Protein AF-0000000080790926 (afdb_homodimer)

Secondary structure (DSSP, 8-state):
--HHHHHHHHHHHHHHHHHHHHHHHHHHHHHHHHHHHTTPPPGGGPPTTEEEEEEEEEEEEEEE--TTT-EEEEEEE-SS-EEEEEEET-S--TT--TT-EEEEEEEEEEETTEEEEES-EEEE--/--HHHHHHHHHHHHHHHHHHHHHHHHHHHHHHHHHHHTTPPPGGGPPTTEEEEEEEEEEEEEEE--STT-EEEEEEE-SS-EEEEEEET-S--TT--TT-EEEEEEEEEEETTEEEEES-EEEE--

InterPro domains:
  IPR012340 Nucleic acid-binding, OB-fold [G3DSA:2.40.50.140] (38-126)
  IPR012340 Nucleic acid-binding, OB-fold [SSF50249] (38-125)
  IPR016499 Nucleic acid binding protein, Rv2694c, predicted [PIRSF006910] (7-124)

Solvent-accessible surface area (backbone atoms only — not comparable to full-atom values): 12835 Å² total; per-residue (Å²): 139,69,76,63,59,61,53,50,54,50,53,50,50,53,51,52,50,52,52,52,49,46,48,53,49,47,51,16,50,50,34,37,54,52,17,49,75,68,72,22,47,51,64,65,70,56,57,75,74,36,73,48,38,37,37,30,30,22,50,29,29,36,28,28,51,47,85,92,72,10,25,27,37,32,38,31,32,22,52,60,38,66,37,37,38,35,35,76,76,30,40,71,52,94,85,69,47,55,66,30,36,36,38,35,37,35,51,31,35,75,56,98,91,36,40,34,26,69,58,49,51,73,44,80,72,107,138,70,76,63,60,62,53,49,54,51,52,51,51,52,51,52,50,52,53,52,49,45,47,53,46,46,51,18,48,50,34,35,52,52,16,47,74,69,72,21,45,49,63,66,71,56,57,74,74,36,75,47,38,36,37,29,30,22,51,30,29,36,29,27,50,48,86,93,72,10,25,27,36,32,37,30,32,22,52,61,39,66,38,36,38,35,34,75,77,30,40,72,53,94,84,70,47,56,67,31,37,36,38,37,37,37,50,32,36,75,55,96,90,35,41,34,26,68,60,48,51,73,44,80,72,109

Organism: Propionibacterium freudenreichii subsp. shermanii (strain ATCC 9614 / DSM 4902 / CIP 103027 / NCIMB 8099 / CIRM-BIA1) (NCBI:txid754252)

Radius of gyration: 23.27 Å; Cα contacts (8 Å, |Δi|>4): 538; chains: 2; bounding box: 93×54×40 Å

Nearest PDB structures (foldseek):
  3dm3-assembly2_C  TM=7.732E-01  e=1.674E-03  Methanocaldococcus jannaschii
  8c5y-assembly1_B  TM=7.869E-01  e=1.406E-03  Pyrococcus abyssi
  2k5v-assembly1_A  TM=7.951E-01  e=2.516E-03  Methanococcus maripaludis
  3e0e-assembly1_A  TM=8.223E-01  e=6.385E-03  Methanococcus maripaludis
  4dk6-assembly2_C  TM=7.305E-01  e=3.567E-03  Trypanosoma brucei

pLDDT: mean 85.97, std 15.75, range [41.28, 98.88]

Foldseek 3Di:
DDPVVVVVVVVVVVVVVVVVVVVLLVQLVVLCVVCVVVVFDAPLRDDAFDKTKGKFFFADWDFDPDQVWTKIWTWGGRSNDTEIEIETNDRDDPPDDHGWIKIWIAHWHDDPNHIYGYNTDMDTPD/DDPVVVVVVVVVVVVVVVVVVVVLLVQLVVLCVVCVVVVFDAPLRDDAFDKTKGKFFFADWDFDPDQVWTKIWTWGGRSNDTEIEIETNDRDDPPDDHGWIKIWIAHWHDDPNHIYGYNTDMDTPD

Structure (mmCIF, N/CA/C/O backbone):
data_AF-0000000080790926-model_v1
#
loop_
_entity.id
_entity.type
_entity.pdbx_description
1 polymer 'Nucleic acid binding, OB-fold, tRNA/helicase-type'
#
loop_
_atom_site.group_PDB
_atom_site.id
_atom_site.type_symbol
_atom_site.label_atom_id
_atom_site.label_alt_id
_atom_site.label_comp_id
_atom_site.label_asym_id
_atom_site.label_entity_id
_atom_site.label_seq_id
_atom_site.pdbx_PDB_ins_code
_atom_site.Cartn_x
_atom_site.Cartn_y
_atom_site.Cartn_z
_atom_site.occupancy
_atom_site.B_iso_or_equiv
_atom_site.auth_seq_id
_atom_site.auth_comp_id
_atom_site.auth_asym_id
_atom_site.auth_atom_id
_atom_site.pdbx_PDB_model_num
ATOM 1 N N . MET A 1 1 ? 49.188 4.77 9.062 1 41.34 1 MET A N 1
ATOM 2 C CA . MET A 1 1 ? 47.75 4.895 8.789 1 41.34 1 MET A CA 1
ATOM 3 C C . MET A 1 1 ? 47.031 5.555 9.961 1 41.34 1 MET A C 1
ATOM 5 O O . MET A 1 1 ? 47.125 5.074 11.094 1 41.34 1 MET A O 1
ATOM 9 N N . SER A 1 2 ? 46.719 6.977 9.906 1 51.47 2 SER A N 1
ATOM 10 C CA . SER A 1 2 ? 46.594 7.965 10.969 1 51.47 2 SER A CA 1
ATOM 11 C C . SER A 1 2 ? 45.25 7.832 11.68 1 51.47 2 SER A C 1
ATOM 13 O O . SER A 1 2 ? 44.219 7.746 11.023 1 51.47 2 SER A O 1
ATOM 15 N N . LEU A 1 3 ? 45.188 7.543 12.969 1 60.5 3 LEU A N 1
ATOM 16 C CA . LEU A 1 3 ? 44.125 7.5 13.961 1 60.5 3 LEU A CA 1
ATOM 17 C C . LEU A 1 3 ? 43.219 8.719 13.844 1 60.5 3 LEU A C 1
ATOM 19 O 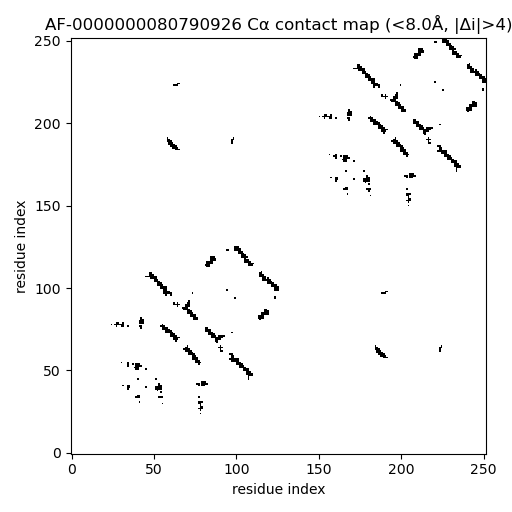O . LEU A 1 3 ? 42.031 8.672 14.234 1 60.5 3 LEU A O 1
ATOM 23 N N . GLY A 1 4 ? 43.594 9.797 13.211 1 57.97 4 GLY A N 1
ATOM 24 C CA . GLY A 1 4 ? 42.844 11.031 13.016 1 57.97 4 GLY A CA 1
ATOM 25 C C . GLY A 1 4 ? 41.781 10.922 11.953 1 57.97 4 GLY A C 1
ATOM 26 O O . GLY A 1 4 ? 40.719 11.562 12.047 1 57.97 4 GLY A O 1
ATOM 27 N N . SER A 1 5 ? 42.031 10.016 10.953 1 62.56 5 SER A N 1
ATOM 28 C CA . SER A 1 5 ? 41.094 9.914 9.836 1 62.56 5 SER A CA 1
ATOM 29 C C . SER A 1 5 ? 39.812 9.188 10.258 1 62.56 5 SER A C 1
ATOM 31 O O . SER A 1 5 ? 38.719 9.57 9.852 1 62.56 5 SER A O 1
ATOM 33 N N . ALA A 1 6 ? 39.812 8.266 11.211 1 63.75 6 ALA A N 1
ATOM 34 C CA . ALA A 1 6 ? 38.656 7.512 11.688 1 63.75 6 ALA A CA 1
ATOM 35 C C . ALA A 1 6 ? 37.781 8.367 12.594 1 63.75 6 ALA A C 1
ATOM 37 O O . ALA A 1 6 ? 36.531 8.32 12.508 1 63.75 6 ALA A O 1
ATOM 38 N N . LEU A 1 7 ? 38.406 9.188 13.406 1 55.59 7 LEU A N 1
ATOM 39 C CA . LEU A 1 7 ? 37.656 10.078 14.289 1 55.59 7 LEU A CA 1
ATOM 40 C C . LEU A 1 7 ? 36.938 11.156 13.492 1 55.59 7 LEU A C 1
ATOM 42 O O . LEU A 1 7 ? 35.781 11.5 13.805 1 55.59 7 LEU A O 1
ATOM 46 N N . ALA A 1 8 ? 37.625 11.633 12.422 1 63.94 8 ALA A N 1
ATOM 47 C CA . ALA A 1 8 ? 37.031 12.68 11.586 1 63.94 8 ALA A CA 1
ATOM 48 C C . ALA A 1 8 ? 35.812 12.172 10.844 1 63.94 8 ALA A C 1
ATOM 50 O O . ALA A 1 8 ? 34.812 12.867 10.758 1 63.94 8 ALA A O 1
ATOM 51 N N . GLU A 1 9 ? 35.844 10.883 10.492 1 63.69 9 GLU A N 1
ATOM 52 C CA . GLU A 1 9 ? 34.719 10.289 9.766 1 63.69 9 GLU A CA 1
ATOM 53 C C . GLU A 1 9 ? 33.5 10.094 10.672 1 63.69 9 GLU A C 1
ATOM 55 O O . GLU A 1 9 ? 32.375 10.344 10.266 1 63.69 9 GLU A O 1
ATOM 60 N N . SER A 1 10 ? 33.906 9.922 12.008 1 66.56 10 SER A N 1
ATOM 61 C CA . SER A 1 10 ? 32.844 9.688 12.992 1 66.56 10 SER A CA 1
ATOM 62 C C . SER A 1 10 ? 32.156 10.992 13.367 1 66.56 10 SER A C 1
ATOM 64 O O . SER A 1 10 ? 30.922 11.016 13.523 1 66.56 10 SER A O 1
ATOM 66 N N . ALA A 1 11 ? 32.969 12.055 13.492 1 63.31 11 ALA A N 1
ATOM 67 C CA . ALA A 1 11 ? 32.406 13.344 13.898 1 63.31 11 ALA A CA 1
ATOM 68 C C . ALA A 1 11 ? 31.578 13.961 12.773 1 63.31 11 ALA A C 1
ATOM 70 O O . ALA A 1 11 ? 30.5 14.5 13.008 1 63.31 11 ALA A O 1
ATOM 71 N N . VAL A 1 12 ? 32.062 13.781 11.609 1 65.69 12 VAL A N 1
ATOM 72 C CA . VAL A 1 12 ? 31.375 14.297 10.43 1 65.69 12 VAL A CA 1
ATOM 73 C C . VAL A 1 12 ? 30.062 13.539 10.219 1 65.69 12 VAL A C 1
ATOM 75 O O . VAL A 1 12 ? 29.031 14.133 9.891 1 65.69 12 VAL A O 1
ATOM 78 N N . GLY A 1 13 ? 30.031 12.258 10.414 1 66.94 13 GLY A N 1
ATOM 79 C CA . GLY A 1 13 ? 28.844 11.438 10.297 1 66.94 13 GLY A CA 1
ATOM 80 C C . GLY A 1 13 ? 27.75 11.828 11.281 1 66.94 13 GLY A C 1
ATOM 81 O O . GLY A 1 13 ? 26.578 11.898 10.922 1 66.94 13 GLY A O 1
ATOM 82 N N . ARG A 1 14 ? 28.25 12.109 12.523 1 63.72 14 ARG A N 1
ATOM 83 C CA . ARG A 1 14 ? 27.312 12.516 13.57 1 63.72 14 ARG A CA 1
ATOM 84 C C . ARG A 1 14 ? 26.703 13.875 13.258 1 63.72 14 ARG A C 1
ATOM 86 O O . ARG A 1 14 ? 25.5 14.078 13.438 1 63.72 14 ARG A O 1
ATOM 93 N N . TRP A 1 15 ? 27.5 14.719 12.742 1 62.94 15 TRP A N 1
ATOM 94 C CA . TRP A 1 15 ? 27.031 16.062 12.43 1 62.94 15 TRP A CA 1
ATOM 95 C C . TRP A 1 15 ? 26.062 16.031 11.25 1 62.94 15 TRP A C 1
ATOM 97 O O . TRP A 1 15 ? 25 16.656 11.297 1 62.94 15 TRP A O 1
ATOM 107 N N . LEU A 1 16 ? 26.25 15.203 10.25 1 63.34 16 LEU A N 1
ATOM 108 C CA . LEU A 1 16 ? 25.375 15.047 9.094 1 63.34 16 LEU A CA 1
ATOM 109 C C . LEU A 1 16 ? 24.031 14.438 9.5 1 63.34 16 LEU A C 1
ATOM 111 O O . LEU A 1 16 ? 22.984 14.859 9.016 1 63.34 16 LEU A O 1
ATOM 115 N N . ARG A 1 17 ? 24.047 13.555 10.43 1 62.97 17 ARG A N 1
ATOM 116 C CA . ARG A 1 17 ? 22.828 12.953 10.93 1 62.97 17 ARG A CA 1
ATOM 117 C C . ARG A 1 17 ? 21.969 13.977 11.68 1 62.97 17 ARG A C 1
ATOM 119 O O . ARG A 1 17 ? 20.75 14.0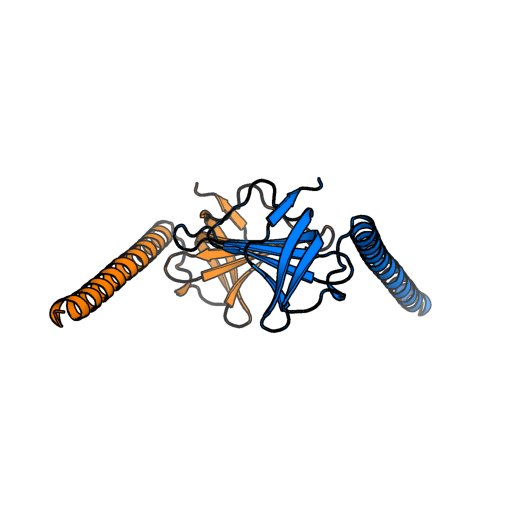08 11.531 1 62.97 17 ARG A O 1
ATOM 126 N N . ARG A 1 18 ? 22.562 14.891 12.445 1 63.03 18 ARG A N 1
ATOM 127 C CA . ARG A 1 18 ? 21.891 15.969 13.164 1 63.03 18 ARG A CA 1
ATOM 128 C C . ARG A 1 18 ? 21.25 16.953 12.195 1 63.03 18 ARG A C 1
ATOM 130 O O . ARG A 1 18 ? 20.109 17.391 12.406 1 63.03 18 ARG A O 1
ATOM 137 N N . LEU A 1 19 ? 21.922 17.219 11.156 1 59.72 19 LEU A N 1
ATOM 138 C CA . LEU A 1 19 ? 21.406 18.141 10.148 1 59.72 19 LEU A CA 1
ATOM 139 C C . LEU A 1 19 ? 20.25 17.516 9.391 1 59.72 19 LEU A C 1
ATOM 141 O O . LEU A 1 19 ? 19.25 18.203 9.102 1 59.72 19 LEU A O 1
ATOM 145 N N . LEU A 1 20 ? 20.359 16.203 9.078 1 56.97 20 LEU A N 1
ATOM 146 C CA . LEU A 1 20 ? 19.281 15.492 8.398 1 56.97 20 LEU A CA 1
ATOM 147 C C . LEU A 1 20 ? 18.047 15.391 9.297 1 56.97 20 LEU A C 1
ATOM 149 O O . LEU A 1 20 ? 16.922 15.516 8.82 1 56.97 20 LEU A O 1
ATOM 153 N N . ARG A 1 21 ? 18.281 15.133 10.57 1 59.66 21 ARG A N 1
ATOM 154 C CA . ARG A 1 21 ? 17.203 15.109 11.562 1 59.66 21 ARG A CA 1
ATOM 155 C C . ARG A 1 21 ? 16.547 16.484 11.695 1 59.66 21 ARG A C 1
ATOM 157 O O . ARG A 1 21 ? 15.336 16.594 11.82 1 59.66 21 ARG A O 1
ATOM 164 N N . SER A 1 22 ? 17.438 17.422 11.617 1 62.28 22 SER A N 1
ATOM 165 C CA . SER A 1 22 ? 16.969 18.797 11.672 1 62.28 22 SER A CA 1
ATOM 166 C C . SER A 1 22 ? 16.094 19.141 10.469 1 62.28 22 SER A C 1
ATOM 168 O O . SER A 1 22 ? 15.062 19.797 10.609 1 62.28 22 SER A O 1
ATOM 170 N N . ASN A 1 23 ? 16.422 18.656 9.383 1 59.62 23 ASN A N 1
ATOM 171 C CA . ASN A 1 23 ? 15.633 18.922 8.18 1 59.62 23 ASN A CA 1
ATOM 172 C C . ASN A 1 23 ? 14.305 18.172 8.219 1 59.62 23 ASN A C 1
ATOM 174 O O . ASN A 1 23 ? 13.273 18.734 7.836 1 59.62 23 ASN A O 1
ATOM 178 N N . GLU A 1 24 ? 14.344 16.906 8.664 1 62.44 24 GLU A N 1
ATOM 179 C CA . GLU A 1 24 ? 13.109 16.156 8.875 1 62.44 24 GLU A CA 1
ATOM 180 C C . GLU A 1 24 ? 12.219 16.844 9.906 1 62.44 24 GLU A C 1
ATOM 182 O O . GLU A 1 24 ? 10.992 16.891 9.734 1 62.44 24 GLU A O 1
ATOM 187 N N . GLU A 1 25 ? 12.883 17.328 10.93 1 63.56 25 GLU A N 1
ATOM 188 C CA . GLU A 1 25 ? 12.172 18.094 11.953 1 63.56 25 GLU A CA 1
ATOM 189 C C . GLU A 1 25 ? 11.594 19.391 11.383 1 63.56 25 GLU A C 1
ATOM 191 O O . GLU A 1 25 ? 10.477 19.766 11.711 1 63.56 25 GLU A O 1
ATOM 196 N N . LEU A 1 26 ? 12.414 19.984 10.555 1 61.38 26 LEU A N 1
ATOM 197 C CA . LEU A 1 26 ? 11.961 21.219 9.922 1 61.38 26 LEU A CA 1
ATOM 198 C C . LEU A 1 26 ? 10.781 20.938 8.984 1 61.38 26 LEU A C 1
ATOM 200 O O . LEU A 1 26 ? 9.812 21.703 8.969 1 61.38 26 LEU A O 1
ATOM 204 N N . VAL A 1 27 ? 10.883 19.891 8.211 1 63.5 27 VAL A N 1
ATOM 205 C CA . VAL A 1 27 ? 9.773 19.531 7.332 1 63.5 27 VAL A CA 1
ATOM 206 C C . VAL A 1 27 ? 8.531 19.234 8.172 1 63.5 27 VAL A C 1
ATOM 208 O O . VAL A 1 27 ? 7.434 19.688 7.844 1 63.5 27 VAL A O 1
ATOM 211 N N . SER A 1 28 ? 8.742 18.531 9.211 1 67.56 28 SER A N 1
ATOM 212 C CA . SER A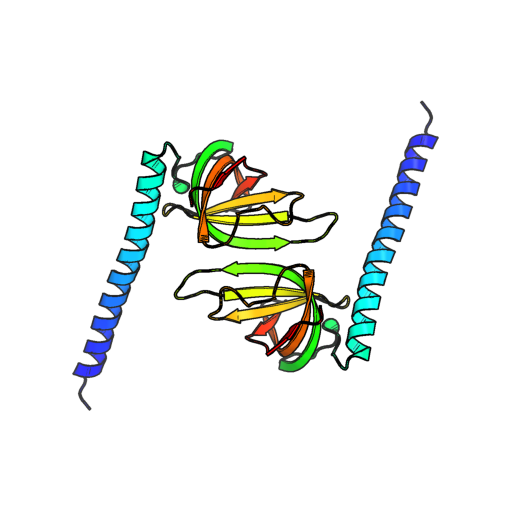 1 28 ? 7.645 18.219 10.125 1 67.56 28 SER A CA 1
ATOM 213 C C . SER A 1 28 ? 7.031 19.5 10.703 1 67.56 28 SER A C 1
ATOM 215 O O . SER A 1 28 ? 5.805 19.641 10.742 1 67.56 28 SER A O 1
ATOM 217 N N . GLU A 1 29 ? 7.855 20.438 11.109 1 65.75 29 GLU A N 1
ATOM 218 C CA . GLU A 1 29 ? 7.387 21.703 11.672 1 65.75 29 GLU A CA 1
ATOM 219 C C . GLU A 1 29 ? 6.648 22.531 10.625 1 65.75 29 GLU A C 1
ATOM 221 O O . GLU A 1 29 ? 5.641 23.172 10.93 1 65.75 29 GLU A O 1
ATOM 226 N N . GLU A 1 30 ? 7.16 22.484 9.445 1 67.69 30 GLU A N 1
ATOM 227 C CA . GLU A 1 30 ? 6.508 23.219 8.367 1 67.69 30 GLU A CA 1
ATOM 228 C C . GLU A 1 30 ? 5.117 22.672 8.086 1 67.69 30 GLU A C 1
ATOM 230 O O . GLU A 1 30 ? 4.172 23.438 7.863 1 67.69 30 GLU A O 1
ATOM 235 N N . LEU A 1 31 ? 5.051 21.391 8.117 1 66.19 31 LEU A N 1
ATOM 236 C CA . LEU A 1 31 ? 3.758 20.766 7.871 1 66.19 31 LEU A CA 1
ATOM 237 C C . LEU A 1 31 ? 2.773 21.078 8.992 1 66.19 31 LEU A C 1
ATOM 239 O O . LEU A 1 31 ? 1.599 21.359 8.734 1 66.19 31 LEU A O 1
ATOM 243 N N . VAL A 1 32 ? 3.236 21.141 10.172 1 63.97 32 VAL A N 1
ATOM 244 C CA . VAL A 1 32 ? 2.406 21.469 11.328 1 63.97 32 VAL A CA 1
ATOM 245 C C . VAL A 1 32 ? 1.921 22.906 11.211 1 63.97 32 VAL A C 1
ATOM 247 O O . VAL A 1 32 ? 0.739 23.188 11.422 1 63.97 32 VAL A O 1
ATOM 250 N N . THR A 1 33 ? 2.863 23.781 10.906 1 64.75 33 THR A N 1
ATOM 251 C CA . THR A 1 33 ? 2.533 25.203 10.781 1 64.75 33 THR A CA 1
ATOM 252 C C . THR A 1 33 ? 1.5 25.422 9.68 1 64.75 33 THR A C 1
ATOM 254 O O . THR A 1 33 ? 0.563 26.203 9.844 1 64.75 33 THR A O 1
ATOM 257 N N . GLN A 1 34 ? 1.632 24.75 8.633 1 65 34 GLN A N 1
ATOM 258 C CA . GLN A 1 34 ? 0.677 24.875 7.539 1 65 34 GLN A CA 1
ATOM 259 C C . GLN A 1 34 ? -0.694 24.328 7.938 1 65 34 GLN A C 1
ATOM 261 O O . GLN A 1 34 ? -1.723 24.906 7.582 1 65 34 GLN A O 1
ATOM 266 N N . ALA A 1 35 ? -0.705 23.25 8.648 1 63.09 35 ALA A N 1
ATOM 267 C CA . ALA A 1 35 ? -1.954 22.672 9.141 1 63.09 35 ALA A CA 1
ATOM 268 C C . ALA A 1 35 ? -2.689 23.656 10.055 1 63.09 35 ALA A C 1
ATOM 270 O O . ALA A 1 35 ? -3.893 23.875 9.891 1 63.09 35 ALA A O 1
ATOM 271 N N . VAL A 1 36 ? -2.059 24.312 10.938 1 62.56 36 VAL A N 1
ATOM 272 C CA . VAL A 1 36 ? -2.662 25.234 11.898 1 62.56 36 VAL A CA 1
ATOM 273 C C . VAL A 1 36 ? -3.184 26.469 11.18 1 62.56 36 VAL A C 1
ATOM 275 O O . VAL A 1 36 ? -4.312 26.906 11.422 1 62.56 36 VAL A O 1
ATOM 278 N N . LYS A 1 37 ? -2.346 26.891 10.312 1 69.31 37 LYS A N 1
ATOM 279 C CA . LYS A 1 37 ? -2.736 28.078 9.578 1 69.31 37 LYS A CA 1
ATOM 280 C C . LYS A 1 37 ? -3.98 27.828 8.734 1 69.31 37 LYS A C 1
ATOM 282 O O . LYS A 1 37 ? -4.773 28.75 8.492 1 69.31 37 LYS A O 1
ATOM 287 N N . SER A 1 38 ? -4.152 26.578 8.406 1 73.69 38 SER A N 1
ATOM 288 C CA . SER A 1 38 ? -5.273 26.219 7.543 1 73.69 38 SER A CA 1
ATOM 289 C C . SER A 1 38 ? -6.539 25.969 8.359 1 73.69 38 SER A C 1
ATOM 291 O O . SER A 1 38 ? -7.617 25.781 7.793 1 73.69 38 SER A O 1
ATOM 293 N N . GLY A 1 39 ? -6.48 26.047 9.695 1 85.19 39 GLY A N 1
ATOM 294 C CA . GLY A 1 39 ? -7.594 25.672 10.555 1 85.19 39 GLY A CA 1
ATOM 295 C C . GLY A 1 39 ? -7.668 24.188 10.836 1 85.19 39 GLY A C 1
ATOM 296 O O . GLY A 1 39 ? -8.602 23.719 11.492 1 85.19 39 GLY A O 1
ATOM 297 N N . ALA A 1 40 ? -6.625 23.5 10.383 1 93.06 40 ALA A N 1
ATOM 298 C CA . ALA A 1 40 ? -6.57 22.062 10.617 1 93.06 40 ALA A CA 1
ATOM 299 C C . ALA A 1 40 ? -5.996 21.75 12 1 93.06 40 ALA A C 1
ATOM 301 O O . ALA A 1 40 ? -5.25 22.562 12.562 1 93.06 40 ALA A O 1
ATOM 302 N N . THR A 1 41 ? -6.371 20.719 12.594 1 95.81 41 THR A N 1
ATOM 303 C CA . THR A 1 41 ? -5.871 20.234 13.867 1 95.81 41 THR A CA 1
ATOM 304 C C . THR A 1 41 ? -4.641 19.359 13.672 1 95.81 41 THR A C 1
ATOM 306 O O . THR A 1 41 ? -4.672 18.406 12.883 1 95.81 41 THR A O 1
ATOM 309 N N . PRO A 1 42 ? -3.445 19.766 14.352 1 96.19 42 PRO A N 1
ATOM 310 C CA . PRO A 1 42 ? -2.338 18.812 14.305 1 96.19 42 PRO A CA 1
ATOM 311 C C . PRO A 1 42 ? -2.752 17.406 14.742 1 96.19 42 PRO A C 1
ATOM 313 O O . PRO A 1 42 ? -3.51 17.25 15.703 1 96.19 42 PRO A O 1
ATOM 316 N N . ILE A 1 43 ? -2.213 16.359 14.039 1 97 43 ILE A N 1
ATOM 317 C CA . ILE A 1 43 ? -2.609 14.977 14.297 1 97 43 ILE A CA 1
ATOM 318 C C . ILE A 1 43 ? -2.328 14.617 15.75 1 97 43 ILE A C 1
ATOM 320 O O . ILE A 1 43 ? -3.166 14.008 16.422 1 97 43 ILE A O 1
ATOM 324 N N . ALA A 1 44 ? -1.218 14.992 16.266 1 96 44 ALA A N 1
ATOM 325 C CA . ALA A 1 44 ? -0.788 14.656 17.625 1 96 44 ALA A CA 1
ATOM 326 C C . ALA A 1 44 ? -1.71 15.281 18.672 1 96 44 ALA A C 1
ATOM 328 O O . ALA A 1 44 ? -1.787 14.805 19.797 1 96 44 ALA A O 1
ATOM 329 N N . GLU A 1 45 ? -2.404 16.281 18.297 1 95.56 45 GLU A N 1
ATOM 330 C CA . GLU A 1 45 ? -3.217 17.031 19.25 1 95.56 45 GLU A CA 1
ATOM 331 C C . GLU A 1 45 ? -4.691 16.656 19.141 1 95.56 45 GLU A C 1
ATOM 333 O O . GLU A 1 45 ? -5.508 17.078 19.969 1 95.56 45 GLU A O 1
ATOM 338 N N . ALA A 1 46 ? -5.023 15.906 18.125 1 96.06 46 ALA A N 1
ATOM 339 C CA . ALA A 1 46 ? -6.422 15.547 17.906 1 96.06 46 ALA A CA 1
ATOM 340 C C . ALA A 1 46 ? -6.941 14.648 19.016 1 96.06 46 ALA A C 1
ATOM 342 O O . ALA A 1 46 ? -6.297 13.656 19.375 1 96.06 46 ALA A O 1
ATOM 343 N N . ARG A 1 47 ? -8.039 15.008 19.531 1 94.94 47 ARG A N 1
ATOM 344 C CA . ARG A 1 47 ? -8.656 14.227 20.594 1 94.94 47 ARG A CA 1
ATOM 345 C C . ARG A 1 47 ? -9.398 13.016 20.031 1 94.94 47 ARG A C 1
ATOM 347 O O . ARG A 1 47 ? -10.07 13.117 19 1 94.94 47 ARG A O 1
ATOM 354 N N . ASP A 1 48 ? -9.281 11.922 20.781 1 95.88 48 ASP A N 1
ATOM 355 C CA . ASP A 1 48 ? -9.953 10.695 20.375 1 95.88 48 ASP A CA 1
ATOM 356 C C . ASP A 1 48 ? -11.461 10.875 20.328 1 95.88 48 ASP A C 1
ATOM 358 O O . ASP A 1 48 ? -12.031 11.594 21.156 1 95.88 48 ASP A O 1
ATOM 362 N N . ARG A 1 49 ? -12.047 10.234 19.344 1 96.56 49 ARG A N 1
ATOM 363 C CA . ARG A 1 49 ? -13.5 10.172 19.188 1 96.56 49 ARG A CA 1
ATOM 364 C C . ARG A 1 49 ? -14.094 11.562 19 1 96.56 49 ARG A C 1
ATOM 366 O O . ARG A 1 49 ? -15.117 11.891 19.609 1 96.56 49 ARG A O 1
ATOM 373 N N . THR A 1 50 ? -13.438 12.469 18.297 1 96.31 50 THR A N 1
ATOM 374 C CA . THR A 1 50 ? -13.922 13.773 17.859 1 96.31 50 THR A CA 1
ATOM 375 C C . THR A 1 50 ? -13.781 13.93 16.344 1 96.31 50 THR A C 1
ATOM 377 O O . THR A 1 50 ? -12.984 13.227 15.711 1 96.31 50 THR A O 1
ATOM 380 N N . ARG A 1 51 ? -14.641 14.727 15.773 1 97.31 51 ARG A N 1
ATOM 381 C CA . ARG A 1 51 ? -14.477 15.078 14.367 1 97.31 51 ARG A CA 1
ATOM 382 C C . ARG A 1 51 ? -13.484 16.219 14.203 1 97.31 51 ARG A C 1
ATOM 384 O O . ARG A 1 51 ? -13.578 17.234 14.898 1 97.31 51 ARG A O 1
ATOM 391 N N . VAL A 1 52 ? -12.562 15.977 13.344 1 97.81 52 VAL A N 1
ATOM 392 C CA . VAL A 1 52 ? -11.531 16.984 13.156 1 97.81 52 VAL A CA 1
ATOM 393 C C . VAL A 1 52 ? -11.164 17.094 11.68 1 97.81 52 VAL A C 1
ATOM 395 O O . VAL A 1 52 ? -11.516 16.219 10.883 1 97.81 52 VAL A O 1
ATOM 398 N N . THR A 1 53 ? -10.602 18.219 11.336 1 97.62 53 THR A N 1
ATOM 399 C CA . THR A 1 53 ? -9.961 18.422 10.047 1 97.62 53 THR A CA 1
ATOM 400 C C . THR A 1 53 ? -8.445 18.344 10.172 1 97.62 53 THR A C 1
ATOM 402 O O . THR A 1 53 ? -7.859 18.969 11.062 1 97.62 53 THR A O 1
ATOM 405 N N . VAL A 1 54 ? -7.812 17.547 9.344 1 97.56 54 VAL A N 1
ATOM 406 C CA . VAL A 1 54 ? -6.367 17.344 9.352 1 97.56 54 VAL A CA 1
ATOM 407 C C . VAL A 1 54 ? -5.801 17.578 7.957 1 97.56 54 VAL A C 1
ATOM 409 O O . VAL A 1 54 ? -6.445 17.25 6.957 1 97.56 54 VAL A O 1
ATOM 412 N N . GLN A 1 55 ? -4.66 18.219 7.91 1 97.12 55 GLN A N 1
ATOM 413 C CA . GLN A 1 55 ? -3.93 18.391 6.66 1 97.12 55 GLN A CA 1
ATOM 414 C C . GLN A 1 55 ? -2.562 17.703 6.727 1 97.12 55 GLN A C 1
ATOM 416 O O . GLN A 1 55 ? -1.88 17.781 7.75 1 97.12 55 GLN A O 1
ATOM 421 N N . GLY A 1 56 ? -2.203 17.078 5.637 1 96.81 56 GLY A N 1
ATOM 422 C CA . GLY A 1 56 ? -0.913 16.406 5.594 1 96.81 56 GLY A CA 1
ATOM 423 C C . GLY A 1 56 ? -0.592 15.812 4.23 1 96.81 56 GLY A C 1
ATOM 424 O O . GLY A 1 56 ? -1.213 16.188 3.23 1 96.81 56 GLY A O 1
ATOM 425 N N . THR A 1 57 ? 0.499 15.023 4.25 1 97 57 THR A N 1
ATOM 426 C CA . THR A 1 57 ? 0.956 14.352 3.037 1 97 57 THR A CA 1
ATOM 427 C C . THR A 1 57 ? 0.772 12.844 3.154 1 97 57 THR A C 1
ATOM 429 O O . THR A 1 57 ? 1.046 12.258 4.203 1 97 57 THR A O 1
ATOM 432 N N . VAL A 1 58 ? 0.267 12.258 2.039 1 98.06 58 VAL A N 1
ATOM 433 C CA . VAL A 1 58 ? 0.18 10.797 1.989 1 98.06 58 VAL A CA 1
ATOM 434 C C . VAL A 1 58 ? 1.582 10.195 1.929 1 98.06 58 VAL A C 1
ATOM 436 O O . VAL A 1 58 ? 2.246 10.258 0.891 1 98.06 58 VAL A O 1
ATOM 439 N N . ALA A 1 59 ? 2.033 9.625 3.01 1 97.5 59 ALA A N 1
ATOM 440 C CA . ALA A 1 59 ? 3.383 9.07 3.094 1 97.5 59 ALA A CA 1
ATOM 441 C C . ALA A 1 59 ? 3.438 7.668 2.494 1 97.5 59 ALA A C 1
ATOM 443 O O . ALA A 1 59 ? 4.422 7.301 1.85 1 97.5 59 ALA A O 1
ATOM 444 N N . ILE A 1 60 ? 2.48 6.855 2.742 1 98.5 60 ILE A N 1
ATOM 445 C CA . ILE A 1 60 ? 2.348 5.488 2.256 1 98.5 60 ILE A CA 1
ATOM 446 C C . ILE A 1 60 ? 0.929 5.262 1.738 1 98.5 60 ILE A C 1
ATOM 448 O O . ILE A 1 60 ? -0.041 5.723 2.346 1 98.5 60 ILE A O 1
ATOM 452 N N . LEU A 1 61 ? 0.801 4.602 0.628 1 98.62 61 LEU A N 1
ATOM 453 C CA . LEU A 1 61 ? -0.488 4.238 0.05 1 98.62 61 LEU A CA 1
ATOM 454 C C . LEU A 1 61 ? -0.594 2.73 -0.142 1 98.62 61 LEU A C 1
ATOM 456 O O . LEU A 1 61 ? 0.308 2.107 -0.706 1 98.62 61 LEU A O 1
ATOM 460 N N . THR A 1 62 ? -1.626 2.102 0.417 1 98.56 62 THR A N 1
ATOM 461 C CA . THR A 1 62 ? -1.913 0.677 0.282 1 98.56 62 THR A CA 1
ATOM 462 C C . THR A 1 62 ? -3.227 0.458 -0.463 1 98.56 62 THR A C 1
ATOM 464 O O . THR A 1 62 ? -4.266 0.997 -0.072 1 98.56 62 THR A O 1
ATOM 467 N N . ILE A 1 63 ? -3.189 -0.305 -1.499 1 98.06 63 ILE A N 1
ATOM 468 C CA . ILE A 1 63 ? -4.34 -0.517 -2.373 1 98.06 63 ILE A CA 1
ATOM 469 C C . ILE A 1 63 ? -4.742 -1.989 -2.346 1 98.06 63 ILE A C 1
ATOM 471 O O . ILE A 1 63 ? -3.93 -2.867 -2.65 1 98.06 63 ILE A O 1
ATOM 475 N N . ASN A 1 64 ? -5.934 -2.299 -1.986 1 97.56 64 ASN A N 1
ATOM 476 C CA . ASN A 1 64 ? -6.598 -3.586 -2.15 1 97.56 64 ASN A CA 1
ATOM 477 C C . ASN A 1 64 ? -7.73 -3.508 -3.168 1 97.56 64 ASN A C 1
ATOM 479 O O . ASN A 1 64 ? -8.812 -2.998 -2.863 1 97.56 64 ASN A O 1
ATOM 483 N N . PRO A 1 65 ? -7.496 -4.078 -4.352 1 93.31 65 PRO A N 1
ATOM 484 C CA . PRO A 1 65 ? -8.445 -3.871 -5.445 1 93.31 65 PRO A CA 1
ATOM 485 C C . PRO A 1 65 ? -9.555 -4.926 -5.477 1 93.31 65 PRO A C 1
ATOM 487 O O . PRO A 1 65 ? -10.375 -4.938 -6.395 1 93.31 65 PRO A O 1
ATOM 490 N N . GLN A 1 66 ? -9.656 -5.746 -4.516 1 90.06 66 GLN A N 1
ATOM 491 C CA . GLN A 1 66 ? -10.602 -6.855 -4.59 1 90.06 66 GLN A CA 1
ATOM 492 C C . GLN A 1 66 ? -12.031 -6.348 -4.797 1 90.06 66 GLN A C 1
ATOM 494 O O . GLN A 1 66 ? -12.469 -5.426 -4.109 1 90.06 66 GLN A O 1
ATOM 499 N N . LYS A 1 67 ? -12.711 -6.812 -5.754 1 81.62 67 LYS A N 1
ATOM 500 C CA . LYS A 1 67 ? -14.016 -6.352 -6.23 1 81.62 67 LYS A CA 1
ATOM 501 C C . LYS A 1 67 ? -15.008 -6.23 -5.082 1 81.62 67 LYS A C 1
ATOM 503 O O . LYS A 1 67 ? -15.609 -5.172 -4.883 1 81.62 67 LYS A O 1
ATOM 508 N N . ARG A 1 68 ? -15.25 -7.191 -4.246 1 84.88 68 ARG A N 1
ATOM 509 C CA . ARG A 1 68 ? -16.328 -7.18 -3.268 1 84.88 68 ARG A CA 1
ATOM 510 C C . ARG A 1 68 ? -15.867 -6.582 -1.944 1 84.88 68 ARG A C 1
ATOM 512 O O . ARG A 1 68 ? -16.688 -6.121 -1.145 1 84.88 68 ARG A O 1
ATOM 519 N N . HIS A 1 69 ? -14.492 -6.492 -1.783 1 93.25 69 HIS A N 1
ATOM 520 C CA . HIS A 1 69 ? -13.984 -6.051 -0.488 1 93.25 69 HIS A CA 1
ATOM 521 C C . HIS A 1 69 ? -12.805 -5.094 -0.653 1 93.25 69 HIS A C 1
ATOM 523 O O . HIS A 1 69 ? -11.82 -5.18 0.082 1 93.25 69 HIS A O 1
ATOM 529 N N . SER A 1 70 ? -12.898 -4.238 -1.675 1 96.44 70 SER A N 1
ATOM 530 C CA . SER A 1 70 ? -11.797 -3.314 -1.951 1 96.44 70 SER A CA 1
ATOM 531 C C . SER A 1 70 ? -11.688 -2.252 -0.864 1 96.44 70 SER A C 1
ATOM 533 O O . SER A 1 70 ? -12.68 -1.895 -0.23 1 96.44 70 SER A O 1
ATOM 535 N N . TRP A 1 71 ? -10.5 -1.802 -0.619 1 97.62 71 TRP A N 1
ATOM 536 C CA . TRP A 1 71 ? -10.258 -0.663 0.262 1 97.62 71 TRP A CA 1
ATOM 537 C C . TRP A 1 71 ? -8.953 0.033 -0.094 1 97.62 71 TRP A C 1
ATOM 539 O O . TRP A 1 71 ? -8.07 -0.563 -0.723 1 97.62 71 TRP A O 1
ATOM 549 N N . LEU A 1 72 ? -8.898 1.256 0.225 1 98.62 72 LEU A N 1
ATOM 550 C CA . LEU A 1 72 ? -7.73 2.115 0.102 1 98.62 72 LEU A CA 1
ATOM 551 C C . LEU A 1 72 ? -7.273 2.611 1.47 1 98.62 72 LEU A C 1
ATOM 553 O O . LEU A 1 72 ? -8.094 3.037 2.285 1 98.62 72 LEU A O 1
ATOM 557 N N . GLU A 1 73 ? -6.023 2.402 1.753 1 98.75 73 GLU A N 1
ATOM 558 C CA . GLU A 1 73 ? -5.434 2.891 2.996 1 98.75 73 GLU A CA 1
ATOM 559 C C . GLU A 1 73 ? -4.32 3.896 2.721 1 98.75 73 GLU A C 1
ATOM 561 O O . GLU A 1 73 ? -3.451 3.652 1.88 1 98.75 73 GLU A O 1
ATOM 566 N N . ALA A 1 74 ? -4.336 5.012 3.418 1 98.75 74 ALA A N 1
ATOM 567 C CA . ALA A 1 74 ? -3.285 6.023 3.316 1 98.75 74 ALA A CA 1
ATOM 568 C C . ALA A 1 74 ? -2.752 6.398 4.695 1 98.75 74 ALA A C 1
ATOM 570 O O . ALA A 1 74 ? -3.527 6.648 5.621 1 98.75 74 ALA A O 1
ATOM 571 N N . ASP A 1 75 ? -1.452 6.355 4.828 1 98.75 75 ASP A N 1
ATOM 572 C CA . ASP A 1 75 ? -0.826 7.004 5.977 1 98.75 75 ASP A CA 1
ATOM 573 C C . ASP A 1 75 ? -0.611 8.492 5.715 1 98.75 75 ASP A C 1
ATOM 575 O O . ASP A 1 75 ? 0.243 8.875 4.91 1 98.75 75 ASP A O 1
ATOM 579 N N . LEU A 1 76 ? -1.421 9.297 6.375 1 98.38 76 LEU A N 1
ATOM 580 C CA . LEU A 1 76 ? -1.271 10.75 6.297 1 98.38 76 LEU A CA 1
ATOM 581 C C . LEU A 1 76 ? -0.333 11.258 7.387 1 98.38 76 LEU A C 1
ATOM 583 O O . LEU A 1 76 ? -0.497 10.922 8.562 1 98.38 76 LEU A O 1
ATOM 587 N N . VAL A 1 77 ? 0.618 12.078 6.969 1 97 77 VAL A N 1
ATOM 588 C CA . VAL A 1 77 ? 1.565 12.641 7.926 1 97 77 VAL A CA 1
ATOM 589 C C . VAL A 1 77 ? 1.554 14.164 7.84 1 97 77 VAL A C 1
ATOM 591 O O . VAL A 1 77 ? 1.464 14.727 6.746 1 97 77 VAL A O 1
ATOM 594 N N . ASP A 1 78 ? 1.594 14.789 9.016 1 94.56 78 ASP A N 1
ATOM 595 C CA . ASP A 1 78 ? 1.571 16.25 9.016 1 94.56 78 ASP A CA 1
ATOM 596 C C . ASP A 1 78 ? 2.768 16.812 9.773 1 94.56 78 ASP A C 1
ATOM 598 O O . ASP A 1 78 ? 2.797 18.016 10.094 1 94.56 78 ASP A O 1
ATOM 602 N N . GLY A 1 79 ? 3.729 15.984 10.133 1 91.69 79 GLY A N 1
ATOM 603 C CA . GLY A 1 79 ? 4.867 16.422 10.93 1 91.69 79 GLY A CA 1
ATOM 604 C C . GLY A 1 79 ? 4.688 16.156 12.414 1 91.69 79 GLY A C 1
ATOM 605 O O . GLY A 1 79 ? 5.664 15.914 13.125 1 91.69 79 GLY A O 1
ATOM 606 N N . SER A 1 80 ? 3.477 16.188 12.898 1 93.5 80 SER A N 1
ATOM 607 C CA . SER A 1 80 ? 3.209 15.977 14.312 1 93.5 80 SER A CA 1
ATOM 608 C C . SER A 1 80 ? 2.879 14.516 14.602 1 93.5 80 SER A C 1
ATOM 610 O O . SER A 1 80 ? 2.992 14.062 15.742 1 93.5 80 SER A O 1
ATOM 612 N N . GLY A 1 81 ? 2.443 13.75 13.633 1 95.69 81 GLY A N 1
ATOM 613 C CA . GLY A 1 81 ? 2.037 12.359 13.789 1 95.69 81 GLY A CA 1
ATOM 614 C C . GLY A 1 81 ? 1.53 11.742 12.508 1 95.69 81 GLY A C 1
ATOM 615 O O . GLY A 1 81 ? 1.698 12.305 11.422 1 95.69 81 GLY A O 1
ATOM 616 N N . THR A 1 82 ? 1.124 10.539 12.664 1 98.25 82 THR A N 1
ATOM 617 C CA . THR A 1 82 ? 0.566 9.781 11.547 1 98.25 82 THR A CA 1
ATOM 618 C C . THR A 1 82 ? -0.905 9.461 11.797 1 98.25 82 THR A C 1
ATOM 620 O O . THR A 1 82 ? -1.284 9.086 12.906 1 98.25 82 THR A O 1
ATOM 623 N N . LEU A 1 83 ? -1.683 9.68 10.758 1 98.69 83 LEU A N 1
ATOM 624 C CA . LEU A 1 83 ? -3.102 9.336 10.742 1 98.69 83 LEU A CA 1
ATOM 625 C C . LEU A 1 83 ? -3.412 8.367 9.609 1 98.69 83 LEU A C 1
ATOM 627 O O . LEU A 1 83 ? -3.121 8.648 8.445 1 98.69 83 LEU A O 1
ATOM 631 N N . VAL A 1 84 ? -3.961 7.223 10 1 98.88 84 VAL A N 1
ATOM 632 C CA . VAL A 1 84 ? -4.371 6.25 8.992 1 98.88 84 VAL A CA 1
ATOM 633 C C . VAL A 1 84 ? -5.75 6.617 8.453 1 98.88 84 VAL A C 1
ATOM 635 O O . VAL A 1 84 ? -6.711 6.738 9.211 1 98.88 84 VAL A O 1
ATOM 638 N N . LEU A 1 85 ? -5.797 6.875 7.156 1 98.81 85 LEU A N 1
ATOM 639 C CA . LEU A 1 85 ? -7.055 7.062 6.441 1 98.81 85 LEU A CA 1
ATOM 640 C C . LEU A 1 85 ? -7.496 5.766 5.766 1 98.81 85 LEU A C 1
ATOM 642 O O . LEU A 1 85 ? -6.711 5.137 5.055 1 98.81 85 LEU A O 1
ATOM 646 N N . LEU A 1 86 ? -8.711 5.387 6.051 1 98.62 86 LEU A N 1
ATOM 647 C CA . LEU A 1 86 ? -9.234 4.156 5.469 1 98.62 86 LEU A CA 1
ATOM 648 C C . LEU A 1 86 ? -10.539 4.422 4.719 1 98.62 86 LEU A C 1
ATOM 650 O O . LEU A 1 86 ? -11.508 4.914 5.301 1 98.62 86 LEU A O 1
ATOM 654 N N . TRP A 1 87 ? -10.562 4.223 3.404 1 98.38 87 TRP A N 1
ATOM 655 C CA . TRP A 1 87 ? -11.781 4.234 2.602 1 98.38 87 TRP A CA 1
ATOM 656 C C . TRP A 1 87 ? -12.227 2.814 2.264 1 98.38 87 TRP A C 1
ATOM 658 O O . TRP A 1 87 ? -11.523 2.096 1.544 1 98.38 87 TRP A O 1
ATOM 668 N N . MET A 1 88 ? -13.281 2.492 2.787 1 97 88 MET A N 1
ATOM 669 C CA . MET A 1 88 ? -13.844 1.159 2.584 1 97 88 MET A CA 1
ATOM 670 C C . MET A 1 88 ? -14.695 1.114 1.321 1 97 88 MET A C 1
ATOM 672 O O . MET A 1 88 ? -15.43 2.059 1.03 1 97 88 MET A O 1
ATOM 676 N N . GLY A 1 89 ? -14.641 0.076 0.597 1 95.44 89 GLY A N 1
ATOM 677 C CA . GLY A 1 89 ? -15.461 -0.112 -0.588 1 95.44 89 GLY A CA 1
ATOM 678 C C . GLY A 1 89 ? -14.891 0.56 -1.822 1 95.44 89 GLY A C 1
ATOM 679 O O . GLY A 1 89 ? -15.539 0.597 -2.871 1 95.44 89 GLY A O 1
ATOM 680 N N . ARG A 1 90 ? -13.688 1.116 -1.658 1 93.88 90 ARG A N 1
ATOM 681 C CA . ARG A 1 90 ? -13.016 1.789 -2.762 1 93.88 90 ARG A CA 1
ATOM 682 C C . ARG A 1 90 ? -11.57 1.315 -2.891 1 93.88 90 ARG A C 1
ATOM 684 O O . ARG A 1 90 ? -10.766 1.497 -1.971 1 93.88 90 ARG A O 1
ATOM 691 N N . GLY A 1 91 ? -11.195 0.808 -4.051 1 93.38 91 GLY A N 1
ATOM 692 C CA . GLY A 1 91 ? -9.828 0.376 -4.281 1 93.38 91 GLY A CA 1
ATOM 693 C C . GLY A 1 91 ? -8.938 1.477 -4.828 1 93.38 91 GLY A C 1
ATOM 694 O O . GLY A 1 91 ? -7.715 1.329 -4.871 1 93.38 91 GLY A O 1
ATOM 695 N N . THR A 1 92 ? -9.586 2.443 -5.293 1 93.38 92 THR A N 1
ATOM 696 C CA . THR A 1 92 ? -8.891 3.621 -5.805 1 93.38 92 THR A CA 1
ATOM 697 C C . THR A 1 92 ? -9.742 4.875 -5.617 1 93.38 92 THR A C 1
ATOM 699 O O . THR A 1 92 ? -10.969 4.793 -5.574 1 93.38 92 THR A O 1
ATOM 702 N N . ILE A 1 93 ? -9.109 5.93 -5.391 1 95.31 93 ILE A N 1
ATOM 703 C CA . ILE A 1 93 ? -9.727 7.25 -5.359 1 95.31 93 ILE A CA 1
ATOM 704 C C . ILE A 1 93 ? -8.938 8.211 -6.254 1 95.31 93 ILE A C 1
ATOM 706 O O . ILE A 1 93 ? -7.742 8.43 -6.035 1 95.31 93 ILE A O 1
ATOM 710 N N . PRO A 1 94 ? -9.656 8.75 -7.27 1 94.25 94 PRO A N 1
ATOM 711 C CA . PRO A 1 94 ? -8.93 9.656 -8.172 1 94.25 94 PRO A CA 1
ATOM 712 C C . PRO A 1 94 ? -8.203 10.766 -7.422 1 94.25 94 PRO A C 1
ATOM 714 O O . PRO A 1 94 ? -8.781 11.422 -6.555 1 94.25 94 PRO A O 1
ATOM 717 N N . GLY A 1 95 ? -6.934 10.859 -7.727 1 95.69 95 GLY A N 1
ATOM 718 C CA . GLY A 1 95 ? -6.145 11.961 -7.188 1 95.69 95 GLY A CA 1
ATOM 719 C C . GLY A 1 95 ? -5.418 11.594 -5.906 1 95.69 95 GLY A C 1
ATOM 720 O O . GLY A 1 95 ? -4.496 12.305 -5.488 1 95.69 95 GLY A O 1
ATOM 721 N N . ILE A 1 96 ? -5.836 10.617 -5.293 1 96.75 96 ILE A N 1
ATOM 722 C CA . ILE A 1 96 ? -5.133 10.195 -4.086 1 96.75 96 ILE A CA 1
ATOM 723 C C . ILE A 1 96 ? -3.998 9.242 -4.453 1 96.75 96 ILE A C 1
ATOM 725 O O . ILE A 1 96 ? -4.238 8.109 -4.875 1 96.75 96 ILE A O 1
ATOM 729 N N . THR A 1 97 ? -2.822 9.703 -4.324 1 96.38 97 THR A N 1
ATOM 730 C CA . THR A 1 97 ? -1.585 8.977 -4.594 1 96.38 97 THR A CA 1
ATOM 731 C C . THR A 1 97 ? -0.567 9.211 -3.482 1 96.38 97 THR A C 1
ATOM 733 O O . THR A 1 97 ? -0.683 10.172 -2.721 1 96.38 97 THR A O 1
ATOM 736 N N . ALA A 1 98 ? 0.399 8.281 -3.359 1 96.5 98 ALA A N 1
ATOM 737 C CA . ALA A 1 98 ? 1.494 8.547 -2.43 1 96.5 98 ALA A CA 1
ATOM 738 C C . ALA A 1 98 ? 2.211 9.844 -2.777 1 96.5 98 ALA A C 1
ATOM 740 O O . ALA A 1 98 ? 2.441 10.141 -3.953 1 96.5 98 ALA A O 1
ATOM 741 N N . GLY A 1 99 ? 2.525 10.617 -1.746 1 95.38 99 GLY A N 1
ATOM 742 C CA . GLY A 1 99 ? 3.188 11.891 -1.937 1 95.38 99 GLY A CA 1
ATOM 743 C C . GLY A 1 99 ? 2.221 13.055 -2.051 1 95.38 99 GLY A C 1
ATOM 744 O O . GLY A 1 99 ? 2.619 14.219 -1.927 1 95.38 99 GLY A O 1
ATOM 745 N N . ARG A 1 100 ? 0.917 12.812 -2.203 1 96.25 100 ARG A N 1
ATOM 746 C CA . ARG A 1 100 ? -0.093 13.852 -2.4 1 96.25 100 ARG A CA 1
ATOM 747 C C . ARG A 1 100 ? -0.43 14.547 -1.087 1 96.25 100 ARG A C 1
ATOM 749 O O . ARG A 1 100 ? -0.528 13.898 -0.043 1 96.25 100 ARG A O 1
ATOM 756 N N . ARG A 1 101 ? -0.646 15.859 -1.146 1 96.38 101 ARG A N 1
ATOM 757 C CA . ARG A 1 101 ? -1.146 16.609 0.003 1 96.38 101 ARG A CA 1
ATOM 758 C C . ARG A 1 101 ? -2.67 16.594 0.043 1 96.38 101 ARG A C 1
ATOM 760 O O . ARG A 1 101 ? -3.324 16.781 -0.987 1 96.38 101 ARG A O 1
ATOM 767 N N . LEU A 1 102 ? -3.184 16.328 1.265 1 97.56 102 LEU A N 1
ATOM 768 C CA . LEU A 1 102 ? -4.629 16.25 1.446 1 97.56 102 LEU A CA 1
ATOM 769 C C . LEU A 1 102 ? -5.078 17.094 2.635 1 97.56 102 LEU A C 1
ATOM 771 O O . LEU A 1 102 ? -4.305 17.312 3.566 1 97.56 102 LEU A O 1
ATOM 775 N N . ARG A 1 103 ? -6.266 17.547 2.533 1 97.69 103 ARG A N 1
ATOM 776 C CA . ARG A 1 103 ? -7.086 17.953 3.672 1 97.69 103 ARG A CA 1
ATOM 777 C C . ARG A 1 103 ? -8.242 16.969 3.885 1 97.69 103 ARG A C 1
ATOM 779 O O . ARG A 1 103 ? -8.984 16.672 2.951 1 97.69 103 ARG A O 1
ATOM 786 N N . VAL A 1 104 ? -8.336 16.406 5.148 1 98.19 104 VAL A N 1
ATOM 787 C CA . VAL A 1 104 ? -9.359 15.391 5.398 1 98.19 104 VAL A CA 1
ATOM 788 C C . VAL A 1 104 ? -10.188 15.789 6.621 1 98.19 104 VAL A C 1
ATOM 790 O O . VAL A 1 104 ? -9.703 16.5 7.504 1 98.19 104 VAL A O 1
ATOM 793 N N . HIS A 1 105 ? -11.383 15.383 6.621 1 98 105 HIS A N 1
ATOM 794 C CA . HIS A 1 105 ? -12.305 15.633 7.727 1 98 105 HIS A CA 1
ATOM 795 C C . HIS A 1 105 ? -13.07 14.367 8.109 1 98 105 HIS A C 1
ATOM 797 O O . HIS A 1 105 ? -13.57 13.656 7.234 1 98 105 HIS A O 1
ATOM 803 N N . GLY A 1 106 ? -13.109 14.133 9.375 1 98.19 106 GLY A N 1
ATOM 804 C CA . GLY A 1 106 ? -13.828 12.961 9.836 1 98.19 106 GLY A CA 1
ATOM 805 C C . GLY A 1 106 ? -13.617 12.672 11.312 1 98.19 106 GLY A C 1
ATOM 806 O O . GLY A 1 106 ? -13.008 13.469 12.023 1 98.19 106 GLY A O 1
ATOM 807 N N . LEU A 1 107 ? -14.203 11.602 11.812 1 98.06 107 LEU A N 1
ATOM 808 C CA . LEU A 1 107 ? -14.078 11.141 13.188 1 98.06 107 LEU A CA 1
ATOM 809 C C . LEU A 1 107 ? -12.742 10.43 13.406 1 98.06 107 LEU A C 1
ATOM 811 O O . LEU A 1 107 ? -12.422 9.469 12.695 1 98.06 107 LEU A O 1
ATOM 815 N N . ILE A 1 108 ? -11.938 10.914 14.25 1 97.88 108 ILE A N 1
ATOM 816 C CA . ILE A 1 108 ? -10.68 10.242 14.562 1 97.88 108 ILE A CA 1
ATOM 817 C C . ILE A 1 108 ? -10.891 9.25 15.695 1 97.88 108 ILE A C 1
ATOM 819 O O . ILE A 1 108 ? -11.602 9.539 16.656 1 97.88 108 ILE A O 1
ATOM 823 N N . SER A 1 109 ? -10.352 8.094 15.547 1 97.38 109 SER A N 1
ATOM 824 C CA . SER A 1 109 ? -10.398 7.043 16.547 1 97.38 109 SER A CA 1
ATOM 825 C C . SER A 1 109 ? -9.047 6.359 16.703 1 97.38 109 SER A C 1
ATOM 827 O O . SER A 1 109 ? -8.133 6.594 15.914 1 97.38 109 SER A O 1
ATOM 829 N N . SER A 1 110 ? -8.883 5.633 17.766 1 95.88 110 SER A N 1
ATOM 830 C CA . SER A 1 110 ? -7.672 4.852 18 1 95.88 110 SER A CA 1
ATOM 831 C C . SER A 1 110 ? -7.945 3.357 17.859 1 95.88 110 SER A C 1
ATOM 833 O O . SER A 1 110 ? -8.922 2.844 18.406 1 95.88 110 SER A O 1
ATOM 835 N N . ARG A 1 111 ? -7.152 2.758 17.047 1 94 111 ARG A N 1
ATOM 836 C CA . ARG A 1 111 ? -7.246 1.317 16.828 1 94 111 ARG A CA 1
ATOM 837 C C . ARG A 1 111 ? -5.867 0.667 16.875 1 94 111 ARG A C 1
ATOM 839 O O . ARG A 1 111 ? -5.008 0.949 16.047 1 94 111 ARG A O 1
ATOM 846 N N . ASP A 1 112 ? -5.664 -0.219 17.953 1 93.75 112 ASP A N 1
ATOM 847 C CA . ASP A 1 112 ? -4.391 -0.921 18.094 1 93.75 112 ASP A CA 1
ATOM 848 C C . ASP A 1 112 ? -3.227 0.062 18.156 1 93.75 112 ASP A C 1
ATOM 850 O O . ASP A 1 112 ? -2.211 -0.126 17.484 1 93.75 112 ASP A O 1
ATOM 854 N N . GLY A 1 113 ? -3.41 1.188 18.766 1 94.06 113 GLY A N 1
ATOM 855 C CA . GLY A 1 113 ? -2.361 2.17 18.984 1 94.06 113 GLY A CA 1
ATOM 856 C C . GLY A 1 113 ? -2.182 3.121 17.812 1 94.06 113 GLY A C 1
ATOM 857 O O . GLY A 1 113 ? -1.321 4.004 17.859 1 94.06 113 GLY A O 1
ATOM 858 N N . ARG A 1 114 ? -2.973 2.955 16.812 1 97 114 ARG A N 1
ATOM 859 C CA . ARG A 1 114 ? -2.896 3.832 15.641 1 97 114 ARG A CA 1
ATOM 860 C C . ARG A 1 114 ? -4.09 4.777 15.586 1 97 114 ARG A C 1
ATOM 862 O O . ARG A 1 114 ? -5.203 4.402 15.961 1 97 114 ARG A O 1
ATOM 869 N N . ARG A 1 115 ? -3.846 6 15.148 1 98.31 115 ARG A N 1
ATOM 870 C CA . ARG A 1 115 ? -4.93 6.938 14.867 1 98.31 115 ARG A CA 1
ATOM 871 C C . ARG A 1 115 ? -5.523 6.695 13.484 1 98.31 115 ARG A C 1
ATOM 873 O O . ARG A 1 115 ? -4.789 6.586 12.5 1 98.31 115 ARG A O 1
ATOM 880 N N . VAL A 1 116 ? -6.914 6.602 13.484 1 98.75 116 VAL A N 1
ATOM 881 C CA . VAL A 1 116 ? -7.547 6.172 12.242 1 98.75 116 VAL A CA 1
ATOM 882 C C . VAL A 1 116 ? -8.766 7.047 11.953 1 98.75 116 VAL A C 1
ATOM 884 O O . VAL A 1 116 ? -9.438 7.512 12.875 1 98.75 116 VAL A O 1
ATOM 887 N N . MET A 1 117 ? -9.008 7.352 10.688 1 98.69 117 M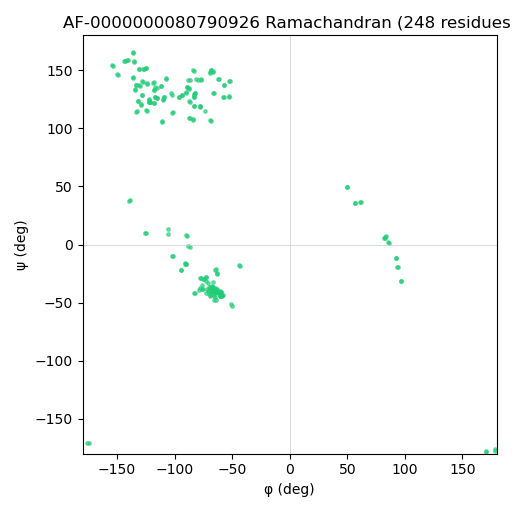ET A N 1
ATOM 888 C CA . MET A 1 117 ? -10.25 7.922 10.172 1 98.69 117 MET A CA 1
ATOM 889 C C . MET A 1 117 ? -10.859 7.023 9.102 1 98.69 117 MET A C 1
ATOM 891 O O . MET A 1 117 ? -10.188 6.664 8.133 1 98.69 117 MET A O 1
ATOM 895 N N . TYR A 1 118 ? -12.102 6.621 9.352 1 98.25 118 TYR A N 1
ATOM 896 C CA . TYR A 1 118 ? -12.812 5.801 8.375 1 98.25 118 TYR A CA 1
ATOM 897 C C . TYR A 1 118 ? -13.656 6.668 7.449 1 98.25 118 TYR A C 1
ATOM 899 O O . TYR A 1 118 ? -14.406 7.531 7.906 1 98.25 118 TYR A O 1
ATOM 907 N N . ASN A 1 119 ? -13.484 6.461 6.137 1 98.12 119 ASN A N 1
ATOM 908 C CA . ASN A 1 119 ? -14.234 7.086 5.055 1 98.12 119 ASN A CA 1
ATOM 909 C C . ASN A 1 119 ? -14.305 8.602 5.223 1 98.12 119 ASN A C 1
ATOM 911 O O . ASN A 1 119 ? -15.391 9.188 5.18 1 98.12 119 ASN A O 1
ATOM 915 N N . PRO A 1 120 ? -13.203 9.211 5.445 1 98.38 120 PRO A N 1
ATOM 916 C CA . PRO A 1 120 ? -13.211 10.664 5.605 1 98.38 120 PRO A CA 1
ATOM 917 C C . PRO A 1 120 ? -13.586 11.398 4.32 1 98.38 120 PRO A C 1
ATOM 919 O O . PRO A 1 120 ? -13.359 10.883 3.223 1 98.38 120 PRO A O 1
ATOM 922 N N . SER A 1 121 ? -14.234 12.562 4.496 1 97.5 121 SER A N 1
ATOM 923 C CA . SER A 1 121 ? -14.25 13.484 3.367 1 97.5 121 SER A CA 1
ATOM 924 C C . SER A 1 121 ? -12.859 14.039 3.09 1 97.5 121 SER A C 1
ATOM 926 O O . SER A 1 121 ? -12.008 14.062 3.98 1 97.5 121 SER A O 1
ATOM 928 N N . TYR A 1 122 ? -12.586 14.359 1.863 1 97.62 122 TYR A N 1
ATOM 929 C CA . TYR A 1 122 ? -11.234 14.812 1.553 1 97.62 122 TYR A CA 1
ATOM 930 C C . TYR A 1 122 ? -11.258 15.906 0.493 1 97.62 122 TYR A C 1
ATOM 932 O O . TYR A 1 122 ? -12.234 16.047 -0.246 1 97.62 122 TYR A O 1
ATOM 940 N N . GLU A 1 123 ? -10.211 16.672 0.471 1 96.62 123 GLU A N 1
ATOM 941 C CA . GLU A 1 123 ? -9.844 17.641 -0.559 1 96.62 123 GLU A CA 1
ATOM 942 C C . GLU A 1 123 ? -8.398 17.469 -0.997 1 96.62 123 GLU A C 1
ATOM 944 O O . GLU A 1 123 ? -7.512 17.25 -0.165 1 96.62 123 GLU A O 1
ATOM 949 N N . LEU A 1 124 ? -8.203 17.547 -2.33 1 96.81 124 LEU A N 1
ATOM 950 C CA . LEU A 1 124 ? -6.852 17.516 -2.869 1 96.81 124 LEU A CA 1
ATOM 951 C C . LEU A 1 124 ? -6.211 18.891 -2.816 1 96.81 124 LEU A C 1
ATOM 953 O O . LEU A 1 124 ? -6.824 19.875 -3.229 1 96.81 124 LEU A O 1
ATOM 957 N N . LEU A 1 125 ? -5.023 19.125 -2.246 1 92.44 125 LEU A N 1
ATOM 958 C CA . LEU A 1 125 ? -4.395 20.422 -2.09 1 92.44 125 LEU A CA 1
ATOM 959 C C . LEU A 1 125 ? -3.244 20.594 -3.074 1 92.44 125 LEU A C 1
ATOM 961 O O . LEU A 1 125 ? -2.641 21.672 -3.15 1 92.44 125 LEU A O 1
ATOM 965 N N . GLY A 1 126 ? -2.953 19.766 -4.074 1 80 126 GLY A N 1
ATOM 966 C CA . GLY A 1 126 ? -1.918 19.844 -5.09 1 80 126 GLY A CA 1
ATOM 967 C C . GLY A 1 126 ? -1.729 18.562 -5.867 1 80 126 GLY A C 1
ATOM 968 O O . GLY A 1 126 ? -2.246 17.516 -5.477 1 80 126 GLY A O 1
ATOM 969 N N . MET B 1 1 ? -46.188 -15.734 12.445 1 41.28 1 MET B N 1
ATOM 970 C CA . MET B 1 1 ? -44.875 -15.359 11.906 1 41.28 1 MET B CA 1
ATOM 971 C C . MET B 1 1 ? -43.938 -16.562 11.867 1 41.28 1 MET B C 1
ATOM 973 O O . MET B 1 1 ? -43.719 -17.203 12.898 1 41.28 1 MET B O 1
ATOM 977 N N . SER B 1 2 ? -43.812 -17.312 10.625 1 52.25 2 SER B N 1
ATOM 978 C CA . SER B 1 2 ? -43.5 -18.703 10.336 1 52.25 2 SER B CA 1
ATOM 979 C C . SER B 1 2 ? -42.031 -19.031 10.562 1 52.25 2 SER B C 1
ATOM 981 O O . SER B 1 2 ? -41.156 -18.297 10.078 1 52.25 2 SER B O 1
ATOM 983 N N . LEU B 1 3 ? -41.656 -19.875 11.516 1 60.31 3 LEU B N 1
ATOM 984 C CA . LEU B 1 3 ? -40.406 -20.531 11.883 1 60.31 3 LEU B CA 1
ATOM 985 C C . LEU B 1 3 ? -39.688 -21.062 10.648 1 60.31 3 LEU B C 1
ATOM 987 O O . LEU B 1 3 ? -38.469 -21.219 10.656 1 60.31 3 LEU B O 1
ATOM 991 N N . GLY B 1 4 ? -40.281 -21.25 9.523 1 59.5 4 GLY B N 1
ATOM 992 C CA . GLY B 1 4 ? -39.75 -21.766 8.281 1 59.5 4 GLY B CA 1
ATOM 993 C C . GLY B 1 4 ? -38.938 -20.734 7.523 1 59.5 4 GLY B C 1
ATOM 994 O O . GLY B 1 4 ? -37.969 -21.094 6.848 1 59.5 4 GLY B O 1
ATOM 995 N N . SER B 1 5 ? -39.281 -19.453 7.699 1 61.94 5 SER B N 1
ATOM 996 C CA . SER B 1 5 ? -38.625 -18.422 6.938 1 61.94 5 SER B CA 1
ATOM 997 C C . SER B 1 5 ? -37.219 -18.172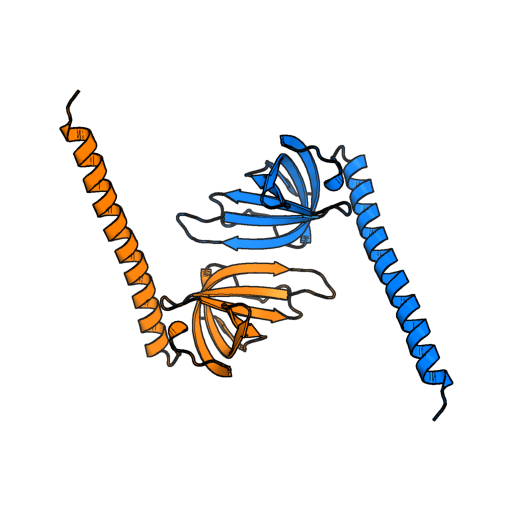 7.473 1 61.94 5 SER B C 1
ATOM 999 O O . SER B 1 5 ? -36.25 -18 6.699 1 61.94 5 SER B O 1
ATOM 1001 N N . ALA B 1 6 ? -36.906 -18.359 8.789 1 64.12 6 ALA B N 1
ATOM 1002 C CA . ALA B 1 6 ? -35.594 -18.141 9.406 1 64.12 6 ALA B CA 1
ATOM 1003 C C . ALA B 1 6 ? -34.625 -19.281 9.078 1 64.12 6 ALA B C 1
ATOM 1005 O O . ALA B 1 6 ? -33.438 -19.031 8.805 1 64.12 6 ALA B O 1
ATOM 1006 N N . LEU B 1 7 ? -35.188 -20.5 8.992 1 55.38 7 LEU B N 1
ATOM 1007 C CA . LEU B 1 7 ? -34.344 -21.641 8.656 1 55.38 7 LEU B CA 1
ATOM 1008 C C . LEU B 1 7 ? -33.938 -21.609 7.188 1 55.38 7 LEU B C 1
ATOM 1010 O O . LEU B 1 7 ? -32.812 -21.953 6.844 1 55.38 7 LEU B O 1
ATOM 1014 N N . ALA B 1 8 ? -34.844 -21.062 6.426 1 63.59 8 ALA B N 1
ATOM 1015 C CA . ALA B 1 8 ? -34.594 -21 4.992 1 63.59 8 ALA B CA 1
ATOM 1016 C C . ALA B 1 8 ? -33.5 -19.984 4.68 1 63.59 8 ALA B C 1
ATOM 1018 O O . ALA B 1 8 ? -32.594 -20.234 3.863 1 63.59 8 ALA B O 1
ATOM 1019 N N . GLU B 1 9 ? -33.469 -18.922 5.5 1 64.38 9 GLU B N 1
ATOM 1020 C CA . GLU B 1 9 ? -32.469 -17.875 5.289 1 64.38 9 GLU B CA 1
ATOM 1021 C C . GLU B 1 9 ? -31.078 -18.344 5.691 1 64.38 9 GLU B C 1
ATOM 1023 O O . GLU B 1 9 ? -30.094 -18.047 5.004 1 64.38 9 GLU B O 1
ATOM 1028 N N . SER B 1 10 ? -31.156 -19.312 6.672 1 66.88 10 SER B N 1
ATOM 1029 C CA . SER B 1 10 ? -29.891 -19.828 7.172 1 66.88 10 SER B CA 1
ATOM 1030 C C . SER B 1 10 ? -29.281 -20.844 6.203 1 66.88 10 SER B C 1
ATOM 1032 O O . SER B 1 10 ? -28.078 -20.844 5.977 1 66.88 10 SER B O 1
ATOM 1034 N N . ALA B 1 11 ? -30.125 -21.641 5.602 1 64.12 11 ALA B N 1
ATOM 1035 C CA . ALA B 1 11 ? -29.641 -22.688 4.699 1 64.12 11 ALA B CA 1
ATOM 1036 C C . ALA B 1 11 ? -29.188 -22.094 3.371 1 64.12 11 ALA B C 1
ATOM 1038 O O . ALA B 1 11 ? -28.141 -22.484 2.838 1 64.12 11 ALA B O 1
ATOM 1039 N N . VAL B 1 12 ? -29.906 -21.141 2.947 1 65.69 12 VAL B N 1
ATOM 1040 C CA . VAL B 1 12 ? -29.562 -20.453 1.707 1 65.69 12 VAL B CA 1
ATOM 1041 C C . VAL B 1 12 ? -28.25 -19.688 1.887 1 65.69 12 VAL B C 1
ATOM 1043 O O . VAL B 1 12 ? -27.406 -19.688 0.998 1 65.69 12 VAL B O 1
ATOM 1046 N N . GLY B 1 13 ? -28.047 -19.062 3.004 1 66.5 13 GLY B N 1
ATOM 1047 C CA . GLY B 1 13 ? -26.812 -18.359 3.312 1 66.5 13 GLY B CA 1
ATOM 1048 C C . GLY B 1 13 ? -25.594 -19.25 3.328 1 66.5 13 GLY B C 1
ATOM 1049 O O . GLY B 1 13 ? -24.531 -18.891 2.807 1 66.5 13 GLY B O 1
ATOM 1050 N N . ARG B 1 14 ? -25.844 -20.438 3.924 1 63.81 14 ARG B N 1
ATOM 1051 C CA . ARG B 1 14 ? -24.75 -21.406 4 1 63.81 14 ARG B CA 1
ATOM 1052 C C . ARG B 1 14 ? -24.391 -21.922 2.617 1 63.81 14 ARG B C 1
ATOM 1054 O O . ARG B 1 14 ? -23.203 -22.062 2.293 1 63.81 14 ARG B O 1
ATOM 1061 N N . TRP B 1 15 ? -25.375 -22.156 1.837 1 63.5 15 TRP B N 1
ATOM 1062 C CA . TRP B 1 15 ? -25.141 -22.672 0.494 1 63.5 15 TRP B CA 1
ATOM 1063 C C . TRP B 1 15 ? -24.469 -21.641 -0.386 1 63.5 15 TRP B C 1
ATOM 1065 O O . TRP B 1 15 ? -23.5 -21.938 -1.091 1 63.5 15 TRP B O 1
ATOM 1075 N N . LEU B 1 16 ? -24.781 -20.359 -0.267 1 63.62 16 LEU B N 1
ATOM 1076 C CA . LEU B 1 16 ? -24.172 -19.266 -1.009 1 63.62 16 LEU B CA 1
ATOM 1077 C C . LEU B 1 16 ? -22.719 -19.078 -0.597 1 63.62 16 LEU B C 1
ATOM 1079 O O . LEU B 1 16 ? -21.844 -18.828 -1.444 1 63.62 16 LEU B O 1
ATOM 1083 N N . ARG B 1 17 ? -22.422 -19.266 0.638 1 63.16 17 ARG B N 1
ATOM 1084 C CA . ARG B 1 17 ? -21.047 -19.156 1.124 1 63.16 17 ARG B CA 1
ATOM 1085 C C . ARG B 1 17 ? -20.172 -20.281 0.563 1 63.16 17 ARG B C 1
ATOM 1087 O O . ARG B 1 17 ? -19.031 -20.062 0.184 1 63.16 17 ARG B O 1
ATOM 1094 N N . ARG B 1 18 ? -20.719 -21.516 0.398 1 63.38 18 ARG B N 1
ATOM 1095 C CA . ARG B 1 18 ? -20.016 -22.656 -0.182 1 63.38 18 ARG B CA 1
ATOM 1096 C C . ARG B 1 18 ? -19.719 -22.422 -1.66 1 63.38 18 ARG B C 1
ATOM 1098 O O . ARG B 1 18 ? -18.625 -22.734 -2.135 1 63.38 18 ARG B O 1
ATOM 1105 N N . LEU B 1 19 ? -20.625 -21.859 -2.322 1 60.44 19 LEU B N 1
ATOM 1106 C CA . LEU B 1 19 ? -20.469 -21.562 -3.742 1 60.44 19 LEU B CA 1
ATOM 1107 C C . LEU B 1 19 ? -19.438 -20.469 -3.951 1 60.44 19 LEU B C 1
ATOM 1109 O O . LEU B 1 19 ? -18.609 -20.531 -4.875 1 60.44 19 LEU B O 1
ATOM 1113 N N . LEU B 1 20 ? -19.453 -19.438 -3.059 1 57.06 20 LEU B N 1
ATOM 1114 C CA . LEU B 1 20 ? -18.469 -18.359 -3.129 1 57.06 20 LEU B CA 1
ATOM 1115 C C . LEU B 1 20 ? -17.078 -18.859 -2.807 1 57.06 20 LEU B C 1
ATOM 1117 O O . LEU B 1 20 ? -16.094 -18.453 -3.438 1 57.06 20 LEU B O 1
ATOM 1121 N N . ARG B 1 21 ? -17 -19.734 -1.834 1 59.81 21 ARG B N 1
ATOM 1122 C CA . ARG B 1 21 ? -15.734 -20.391 -1.489 1 59.81 21 ARG B CA 1
ATOM 1123 C C . ARG B 1 21 ? -15.234 -21.25 -2.645 1 59.81 21 ARG B C 1
ATOM 1125 O O . ARG B 1 21 ? -14.031 -21.281 -2.93 1 59.81 21 ARG B O 1
ATOM 1132 N N . SER B 1 22 ? -16.219 -21.875 -3.225 1 62.38 22 SER B N 1
ATOM 1133 C CA . SER B 1 22 ? -15.906 -22.703 -4.383 1 62.38 22 SER B CA 1
ATOM 1134 C C . SER B 1 22 ? -15.367 -21.859 -5.535 1 62.38 22 SER B C 1
ATOM 1136 O O . SER B 1 22 ? -14.406 -22.25 -6.199 1 62.38 22 SER B O 1
ATOM 1138 N N . ASN B 1 23 ? -15.883 -20.75 -5.707 1 60.47 23 ASN B N 1
ATOM 1139 C CA . ASN B 1 23 ? -15.406 -19.875 -6.77 1 60.47 23 ASN B CA 1
ATOM 1140 C C . ASN B 1 23 ? -14.016 -19.328 -6.457 1 60.47 23 ASN B C 1
ATOM 1142 O O . ASN B 1 23 ? -13.164 -19.234 -7.344 1 60.47 23 ASN B O 1
ATOM 1146 N N . GLU B 1 24 ? -13.812 -18.922 -5.18 1 63.31 24 GLU B N 1
ATOM 1147 C CA . GLU B 1 24 ? -12.484 -18.516 -4.746 1 63.31 24 GLU B CA 1
ATOM 1148 C C . GLU B 1 24 ? -11.477 -19.641 -4.906 1 63.31 24 GLU B C 1
ATOM 1150 O O . GLU B 1 24 ? -10.336 -19.422 -5.316 1 63.31 24 GLU B O 1
ATOM 1155 N N . GLU B 1 25 ? -11.953 -20.812 -4.566 1 64 25 GLU B N 1
ATOM 1156 C CA . GLU B 1 25 ? -11.133 -22.016 -4.738 1 64 25 GLU B CA 1
ATOM 1157 C C . GLU B 1 25 ? -10.844 -22.281 -6.215 1 64 25 GLU B C 1
ATOM 1159 O O . GLU B 1 25 ? -9.727 -22.656 -6.578 1 64 25 GLU B O 1
ATOM 1164 N N . LEU B 1 26 ? -11.875 -22.094 -6.977 1 61.56 26 LEU B N 1
ATOM 1165 C CA . LEU B 1 26 ? -11.719 -22.281 -8.414 1 61.56 26 LEU B CA 1
ATOM 1166 C C . LEU B 1 26 ? -10.75 -21.25 -9 1 61.56 26 LEU B C 1
ATOM 1168 O O . LEU B 1 26 ? -9.906 -21.594 -9.828 1 61.56 26 LEU B O 1
ATOM 1172 N N . VAL B 1 27 ? -10.891 -20 -8.617 1 64.06 27 VAL B N 1
ATOM 1173 C CA . VAL B 1 27 ? -9.961 -18.969 -9.078 1 64.06 27 VAL B CA 1
ATOM 1174 C C . VAL B 1 27 ? -8.539 -19.328 -8.633 1 64.06 27 VAL B C 1
ATOM 1176 O O . VAL B 1 27 ? -7.594 -19.219 -9.422 1 64.06 27 VAL B O 1
ATOM 1179 N N . SER B 1 28 ? -8.438 -19.734 -7.418 1 67.75 28 SER B N 1
ATOM 1180 C CA . SER B 1 28 ? -7.145 -20.156 -6.898 1 67.75 28 SER B CA 1
ATOM 1181 C C . SER B 1 28 ? -6.57 -21.312 -7.715 1 67.75 28 SER B C 1
ATOM 1183 O O . SER B 1 28 ? -5.391 -21.297 -8.078 1 67.75 28 SER B O 1
ATOM 1185 N N . GLU B 1 29 ? -7.395 -22.281 -8.039 1 66.94 29 GLU B N 1
ATOM 1186 C CA . GLU B 1 29 ? -6.953 -23.438 -8.812 1 66.94 29 GLU B CA 1
ATOM 1187 C C . GLU B 1 29 ? -6.562 -23.031 -10.234 1 66.94 29 GLU B C 1
ATOM 1189 O O . GLU B 1 29 ? -5.594 -23.562 -10.789 1 66.94 29 GLU B O 1
ATOM 1194 N N . GLU B 1 30 ? -7.309 -22.156 -10.773 1 68.38 30 GLU B N 1
ATOM 1195 C CA . GLU B 1 30 ? -6.996 -21.672 -12.117 1 68.38 30 GLU B CA 1
ATOM 1196 C C . GLU B 1 30 ? -5.648 -20.969 -12.148 1 68.38 30 GLU B C 1
ATOM 1198 O O . GLU B 1 30 ? -4.867 -21.141 -13.094 1 68.38 30 GLU B O 1
ATOM 1203 N N . LEU B 1 31 ? -5.441 -20.203 -11.141 1 67.12 31 LEU B N 1
ATOM 1204 C CA . LEU B 1 31 ? -4.172 -19.484 -11.078 1 67.12 31 LEU B CA 1
ATOM 1205 C C . LEU B 1 31 ? -3.01 -20.469 -10.906 1 67.12 31 LEU B C 1
ATOM 1207 O O . LEU B 1 31 ? -1.96 -20.297 -11.531 1 67.12 31 LEU B O 1
ATOM 1211 N N . VAL B 1 32 ? -3.188 -21.469 -10.164 1 65.31 32 VAL B N 1
ATOM 1212 C CA . VAL B 1 32 ? -2.164 -22.5 -9.945 1 65.31 32 VAL B CA 1
ATOM 1213 C C . VAL B 1 32 ? -1.881 -23.219 -11.258 1 65.31 32 VAL B C 1
ATOM 1215 O O . VAL B 1 32 ? -0.721 -23.422 -11.625 1 65.31 32 VAL B O 1
ATOM 1218 N N . THR B 1 33 ? -2.959 -23.609 -11.922 1 65.75 33 THR B N 1
ATOM 1219 C CA . THR B 1 33 ? -2.824 -24.312 -13.188 1 65.75 33 THR B CA 1
ATOM 1220 C C . THR B 1 33 ? -2.092 -23.469 -14.219 1 65.75 33 THR B C 1
ATOM 1222 O O . THR B 1 33 ? -1.234 -23.969 -14.945 1 65.75 33 THR B O 1
ATOM 1225 N N . GLN B 1 34 ? -2.385 -22.25 -14.25 1 65.69 34 GLN B N 1
ATOM 1226 C CA . GLN B 1 34 ? -1.712 -21.359 -15.188 1 65.69 34 GLN B CA 1
ATOM 1227 C C . GLN B 1 34 ? -0.235 -21.203 -14.836 1 65.69 34 GLN B C 1
ATOM 1229 O O . GLN B 1 34 ? 0.618 -21.156 -15.727 1 65.69 34 GLN B O 1
ATOM 1234 N N . ALA B 1 35 ? 0.06 -21.109 -13.586 1 63.75 35 ALA B N 1
ATOM 1235 C CA . ALA B 1 35 ? 1.442 -21.016 -13.125 1 63.75 35 ALA B CA 1
ATOM 1236 C C . ALA B 1 35 ? 2.248 -22.234 -13.539 1 63.75 35 ALA B C 1
ATOM 1238 O O . ALA B 1 35 ? 3.35 -22.109 -14.078 1 63.75 35 ALA B O 1
ATOM 1239 N N . VAL B 1 36 ? 1.742 -23.406 -13.414 1 63.78 36 VAL B N 1
ATOM 1240 C CA . VAL B 1 36 ? 2.439 -24.656 -13.719 1 63.78 36 VAL B CA 1
ATOM 1241 C C . VAL B 1 36 ? 2.646 -24.766 -15.227 1 63.78 36 VAL B C 1
ATOM 1243 O O . VAL B 1 36 ? 3.744 -25.094 -15.688 1 63.78 36 VAL B O 1
ATOM 1246 N N . LYS B 1 37 ? 1.591 -24.438 -15.867 1 69.75 37 LYS B N 1
ATOM 1247 C CA . LYS B 1 37 ? 1.666 -24.531 -17.328 1 69.75 37 LYS B CA 1
ATOM 1248 C C . LYS B 1 37 ? 2.713 -23.578 -17.891 1 69.75 37 LYS B C 1
ATOM 1250 O O . LYS B 1 37 ? 3.318 -23.859 -18.922 1 69.75 37 LYS B O 1
ATOM 1255 N N . SER B 1 38 ? 2.957 -22.562 -17.125 1 74.38 38 SER B N 1
ATOM 1256 C CA . SER B 1 38 ? 3.891 -21.531 -17.594 1 74.38 38 SER B CA 1
ATOM 1257 C C . SER B 1 38 ? 5.324 -21.875 -17.203 1 74.38 38 SER B C 1
ATOM 1259 O O . SER B 1 38 ? 6.266 -21.188 -17.609 1 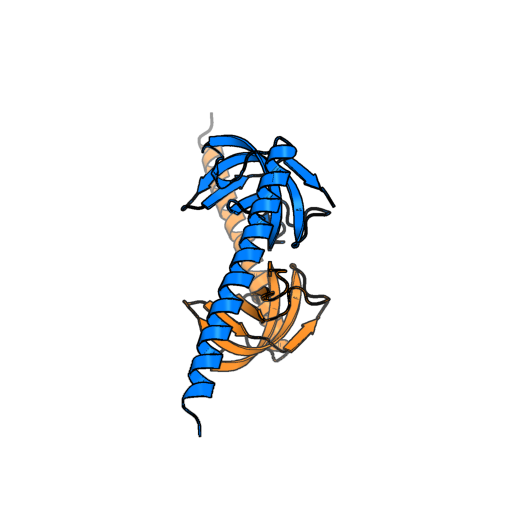74.38 38 SER B O 1
ATOM 1261 N N . GLY B 1 39 ? 5.562 -22.984 -16.5 1 85.5 39 GLY B N 1
ATOM 1262 C CA . GLY B 1 39 ? 6.871 -23.328 -15.961 1 85.5 39 GLY B CA 1
ATOM 1263 C C . GLY B 1 39 ? 7.172 -22.641 -14.641 1 85.5 39 GLY B C 1
ATOM 1264 O O . GLY B 1 39 ? 8.273 -22.766 -14.102 1 85.5 39 GLY B O 1
ATOM 1265 N N . ALA B 1 40 ? 6.152 -21.969 -14.148 1 93.12 40 ALA B N 1
ATOM 1266 C CA . ALA B 1 40 ? 6.309 -21.281 -12.867 1 93.12 40 ALA B CA 1
ATOM 1267 C C . ALA B 1 40 ? 6.094 -22.25 -11.703 1 93.12 40 ALA B C 1
ATOM 1269 O O . ALA B 1 40 ? 5.402 -23.266 -11.844 1 93.12 40 ALA B O 1
ATOM 1270 N N . THR B 1 41 ? 6.711 -22.047 -10.633 1 95.81 41 THR B N 1
ATOM 1271 C CA . THR B 1 41 ? 6.562 -22.828 -9.406 1 95.81 41 THR B CA 1
ATOM 1272 C C . THR B 1 41 ? 5.422 -22.266 -8.555 1 95.81 41 THR B C 1
ATOM 1274 O O . THR B 1 41 ? 5.383 -21.078 -8.258 1 95.81 41 THR B O 1
ATOM 1277 N N . PRO B 1 42 ? 4.379 -23.203 -8.219 1 96.19 42 PRO B N 1
ATOM 1278 C CA . PRO B 1 42 ? 3.4 -22.703 -7.242 1 96.19 42 PRO B CA 1
ATOM 1279 C C . PRO B 1 42 ? 4.055 -22.156 -5.98 1 96.19 42 PRO B C 1
ATOM 1281 O O . PRO B 1 42 ? 5.02 -22.734 -5.473 1 96.19 42 PRO B O 1
ATOM 1284 N N . ILE B 1 43 ? 3.506 -21.016 -5.441 1 97 43 ILE B N 1
ATOM 1285 C CA . ILE B 1 43 ? 4.098 -20.328 -4.297 1 97 43 ILE B CA 1
ATOM 1286 C C . ILE B 1 43 ? 4.188 -21.297 -3.113 1 97 43 ILE B C 1
ATOM 1288 O O . ILE B 1 43 ? 5.211 -21.359 -2.43 1 97 43 ILE B O 1
ATOM 1292 N N . ALA B 1 44 ? 3.172 -22.062 -2.871 1 95.88 44 ALA B N 1
ATOM 1293 C CA . ALA B 1 44 ? 3.092 -22.969 -1.729 1 95.88 44 ALA B CA 1
ATOM 1294 C C . ALA B 1 44 ? 4.148 -24.062 -1.824 1 95.88 44 ALA B C 1
ATOM 1296 O O . ALA B 1 44 ? 4.527 -24.656 -0.812 1 95.88 44 ALA B O 1
ATOM 1297 N N . GLU B 1 45 ? 4.621 -24.312 -2.973 1 95.5 45 GLU B N 1
ATOM 1298 C CA . GLU B 1 45 ? 5.539 -25.422 -3.191 1 95.5 45 GLU B CA 1
ATOM 1299 C C . GLU B 1 45 ? 6.98 -24.938 -3.291 1 95.5 45 GLU B C 1
ATOM 1301 O O . GLU B 1 45 ? 7.914 -25.75 -3.324 1 95.5 45 GLU B O 1
ATOM 1306 N N . ALA B 1 46 ? 7.168 -23.625 -3.367 1 95.94 46 ALA B N 1
ATOM 1307 C CA . ALA B 1 46 ? 8.516 -23.078 -3.52 1 95.94 46 ALA B CA 1
ATOM 1308 C C . ALA B 1 46 ? 9.359 -23.359 -2.281 1 95.94 46 ALA B C 1
ATOM 1310 O O . ALA B 1 46 ? 8.922 -23.125 -1.154 1 95.94 46 ALA B O 1
ATOM 1311 N N . ARG B 1 47 ? 10.508 -23.859 -2.516 1 94.94 47 ARG B N 1
ATOM 1312 C CA . ARG B 1 47 ? 11.422 -24.156 -1.415 1 94.94 47 ARG B CA 1
ATOM 1313 C C . ARG B 1 47 ? 12.156 -22.906 -0.958 1 94.94 47 ARG B C 1
ATOM 1315 O O . ARG B 1 47 ? 12.57 -22.078 -1.783 1 94.94 47 ARG B O 1
ATOM 1322 N N . ASP B 1 48 ? 12.344 -22.828 0.361 1 95.69 48 ASP B N 1
ATOM 1323 C CA . ASP B 1 48 ? 13.039 -21.688 0.943 1 95.69 48 ASP B CA 1
ATOM 1324 C C . ASP B 1 48 ? 14.477 -21.594 0.436 1 95.69 48 ASP B C 1
ATOM 1326 O O . ASP B 1 48 ? 15.133 -22.609 0.224 1 95.69 48 ASP B O 1
ATOM 1330 N N . ARG B 1 49 ? 14.891 -20.359 0.236 1 96.44 49 ARG B N 1
ATOM 1331 C CA . ARG B 1 49 ? 16.266 -20.047 -0.125 1 96.44 49 ARG B CA 1
ATOM 1332 C C . ARG B 1 49 ? 16.641 -20.672 -1.459 1 96.44 49 ARG B C 1
ATOM 1334 O O . ARG B 1 49 ? 17.719 -21.25 -1.593 1 96.44 49 ARG B O 1
ATOM 1341 N N . THR B 1 50 ? 15.75 -20.75 -2.432 1 96.19 50 THR B N 1
ATOM 1342 C CA . THR B 1 50 ? 15.977 -21.141 -3.818 1 96.19 50 THR B CA 1
ATOM 1343 C C . THR B 1 50 ? 15.484 -20.062 -4.773 1 96.19 50 THR B C 1
ATOM 1345 O O . THR B 1 50 ? 14.656 -19.219 -4.398 1 96.19 50 THR B O 1
ATOM 1348 N N . ARG B 1 51 ? 16.094 -20 -5.918 1 97.38 51 ARG B N 1
ATOM 1349 C CA . ARG B 1 51 ? 15.578 -19.125 -6.965 1 97.38 51 ARG B CA 1
ATOM 1350 C C . ARG B 1 51 ? 14.453 -19.797 -7.734 1 97.38 51 ARG B C 1
ATOM 1352 O O . ARG B 1 51 ? 14.578 -20.953 -8.156 1 97.38 51 ARG B O 1
ATOM 1359 N N . VAL B 1 52 ? 13.391 -19.078 -7.84 1 97.81 52 VAL B N 1
ATOM 1360 C CA . VAL B 1 52 ? 12.234 -19.656 -8.508 1 97.81 52 VAL B CA 1
ATOM 1361 C C . VAL B 1 52 ? 11.547 -18.609 -9.367 1 97.81 52 VAL B C 1
ATOM 1363 O O . VAL B 1 52 ? 11.812 -17.406 -9.211 1 97.81 52 VAL B O 1
ATOM 1366 N N . THR B 1 53 ? 10.805 -19.078 -10.32 1 97.62 53 THR B N 1
ATOM 1367 C CA . THR B 1 53 ? 9.875 -18.25 -11.086 1 97.62 53 THR B CA 1
ATOM 1368 C C . THR B 1 53 ? 8.438 -18.484 -10.609 1 97.62 53 THR B C 1
ATOM 1370 O O . THR B 1 53 ? 8 -19.625 -10.461 1 97.62 53 THR B O 1
ATOM 1373 N N . VAL B 1 54 ? 7.719 -17.406 -10.328 1 97.5 54 VAL B N 1
ATOM 1374 C CA . VAL B 1 54 ? 6.344 -17.453 -9.836 1 97.5 54 VAL B CA 1
ATOM 1375 C C . VAL B 1 54 ? 5.457 -16.562 -10.703 1 97.5 54 VAL B C 1
ATOM 1377 O O . VAL B 1 54 ? 5.895 -15.5 -11.164 1 97.5 54 VAL B O 1
ATOM 1380 N N . GLN B 1 55 ? 4.27 -17.031 -10.969 1 97 55 GLN B N 1
ATOM 1381 C CA . GLN B 1 55 ? 3.266 -16.234 -11.656 1 97 55 GLN B CA 1
ATOM 1382 C C . GLN B 1 55 ? 2.029 -16.031 -10.781 1 97 55 GLN B C 1
ATOM 1384 O O . GLN B 1 55 ? 1.588 -16.953 -10.094 1 97 55 GLN B O 1
ATOM 1389 N N . GLY B 1 56 ? 1.516 -14.844 -10.82 1 96.81 56 GLY B N 1
ATOM 1390 C CA . GLY B 1 56 ? 0.331 -14.547 -10.031 1 96.81 56 GLY B CA 1
ATOM 1391 C C . GLY B 1 56 ? -0.215 -13.148 -10.289 1 96.81 56 GLY B C 1
ATOM 1392 O O . GLY B 1 56 ? 0.123 -12.516 -11.289 1 96.81 56 GLY B O 1
ATOM 1393 N N . THR B 1 57 ? -1.18 -12.797 -9.422 1 96.94 57 THR B N 1
ATOM 1394 C CA . THR B 1 57 ? -1.816 -11.492 -9.484 1 96.94 57 THR B CA 1
ATOM 1395 C C . THR B 1 57 ? -1.444 -10.648 -8.273 1 96.94 57 THR B C 1
ATOM 1397 O O . THR B 1 57 ? -1.41 -11.148 -7.148 1 96.94 57 THR B O 1
ATOM 1400 N N . VAL B 1 58 ? -1.142 -9.359 -8.562 1 98.06 58 VAL B N 1
ATOM 1401 C CA . VAL B 1 58 ? -0.905 -8.43 -7.461 1 98.06 58 VAL B CA 1
ATOM 1402 C C . VAL B 1 58 ? -2.209 -8.172 -6.711 1 98.06 58 VAL B C 1
ATOM 1404 O O . VAL B 1 58 ? -3.092 -7.469 -7.207 1 98.06 58 VAL B O 1
ATOM 1407 N N . ALA B 1 59 ? -2.348 -8.711 -5.543 1 97.44 59 ALA B N 1
ATOM 1408 C CA . ALA B 1 59 ? -3.572 -8.594 -4.758 1 97.44 59 ALA B CA 1
ATOM 1409 C C . ALA B 1 59 ? -3.598 -7.277 -3.982 1 97.44 59 ALA B C 1
ATOM 1411 O O . ALA B 1 59 ? -4.652 -6.652 -3.842 1 97.44 59 ALA B O 1
ATOM 1412 N N . ILE B 1 60 ? -2.533 -6.879 -3.414 1 98.44 60 ILE B N 1
ATOM 1413 C CA . ILE B 1 60 ? -2.355 -5.652 -2.645 1 98.44 60 ILE B CA 1
ATOM 1414 C C . ILE B 1 60 ? -1.072 -4.949 -3.082 1 98.44 60 ILE B C 1
ATOM 1416 O O . ILE B 1 60 ? -0.049 -5.598 -3.311 1 98.44 60 ILE B O 1
ATOM 1420 N N . LEU B 1 61 ? -1.122 -3.662 -3.23 1 98.62 61 LEU B N 1
ATOM 1421 C CA . LEU B 1 61 ? 0.039 -2.844 -3.562 1 98.62 61 LEU B CA 1
ATOM 1422 C C . LEU B 1 61 ? 0.268 -1.77 -2.506 1 98.62 61 LEU B C 1
ATOM 1424 O O . LEU B 1 61 ? -0.663 -1.051 -2.133 1 98.62 61 LEU B O 1
ATOM 1428 N N . THR B 1 62 ? 1.466 -1.706 -1.919 1 98.56 6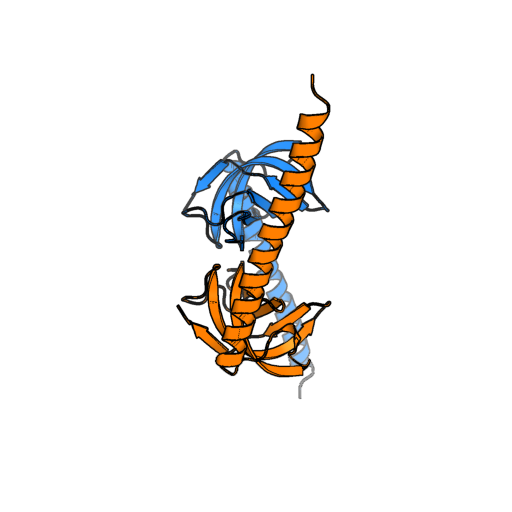2 THR B N 1
ATOM 1429 C CA . THR B 1 62 ? 1.873 -0.706 -0.939 1 98.56 62 THR B CA 1
ATOM 1430 C C . THR B 1 62 ? 3.004 0.159 -1.488 1 98.56 62 THR B C 1
ATOM 1432 O O . THR B 1 62 ? 4.035 -0.36 -1.925 1 98.56 62 THR B O 1
ATOM 1435 N N . ILE B 1 63 ? 2.818 1.434 -1.473 1 98.06 63 ILE B N 1
ATOM 1436 C CA . ILE B 1 63 ? 3.758 2.379 -2.064 1 98.06 63 ILE B CA 1
ATOM 1437 C C . ILE B 1 63 ? 4.316 3.297 -0.98 1 98.06 63 ILE B C 1
ATOM 1439 O O . ILE B 1 63 ? 3.562 3.982 -0.287 1 98.06 63 ILE B O 1
ATOM 1443 N N . ASN B 1 64 ? 5.59 3.34 -0.79 1 97.5 64 ASN B N 1
ATOM 1444 C CA . ASN B 1 64 ? 6.344 4.32 -0.019 1 97.5 64 ASN B CA 1
ATOM 1445 C C . ASN B 1 64 ? 7.211 5.199 -0.921 1 97.5 64 ASN B C 1
ATOM 1447 O O . ASN B 1 64 ? 8.273 4.77 -1.377 1 97.5 64 ASN B O 1
ATOM 1451 N N . PRO B 1 65 ? 6.773 6.441 -1.111 1 93.31 65 PRO B N 1
ATOM 1452 C CA . PRO B 1 65 ? 7.43 7.277 -2.119 1 93.31 65 PRO B CA 1
ATOM 1453 C C . PRO B 1 65 ? 8.609 8.062 -1.553 1 93.31 65 PRO B C 1
ATOM 1455 O O . PRO B 1 65 ? 9.203 8.883 -2.258 1 93.31 65 PRO B O 1
ATOM 1458 N N . GLN B 1 66 ? 9 7.848 -0.371 1 89.94 66 GLN B N 1
ATOM 1459 C CA . GLN B 1 66 ? 10.031 8.68 0.244 1 89.94 66 GLN B CA 1
ATOM 1460 C C . GLN B 1 66 ? 11.312 8.68 -0.585 1 89.94 66 GLN B C 1
ATOM 1462 O O . GLN B 1 66 ? 11.789 7.617 -0.99 1 89.94 66 GLN B O 1
ATOM 1467 N N . LYS B 1 67 ? 11.82 9.781 -0.938 1 81.81 67 LYS B N 1
ATOM 1468 C CA . LYS B 1 67 ? 12.922 10.008 -1.872 1 81.81 67 LYS B CA 1
ATOM 1469 C C . LYS B 1 67 ? 14.133 9.148 -1.516 1 81.81 67 LYS B C 1
ATOM 1471 O O . LYS B 1 67 ? 14.641 8.406 -2.359 1 81.81 67 LYS B O 1
ATOM 1476 N N . ARG B 1 68 ? 14.641 9.117 -0.322 1 85.25 68 ARG B N 1
ATOM 1477 C CA . ARG B 1 68 ? 15.906 8.461 0.002 1 85.25 68 ARG B CA 1
ATOM 1478 C C . ARG B 1 68 ? 15.68 7.004 0.388 1 85.25 68 ARG B C 1
ATOM 1480 O O . ARG B 1 68 ? 16.594 6.188 0.31 1 85.25 68 ARG B O 1
ATOM 1487 N N . HIS B 1 69 ? 14.375 6.676 0.716 1 93.31 69 HIS B N 1
ATOM 1488 C CA . HIS B 1 69 ? 14.125 5.332 1.22 1 93.31 69 HIS B CA 1
ATOM 1489 C C . HIS B 1 69 ? 12.844 4.754 0.626 1 93.31 69 HIS B C 1
ATOM 1491 O O . HIS B 1 69 ? 12.055 4.121 1.334 1 93.31 69 HIS B O 1
ATOM 1497 N N . SER B 1 70 ? 12.609 5.047 -0.663 1 96.38 70 SER B N 1
ATOM 1498 C CA . SER B 1 70 ? 11.391 4.582 -1.308 1 96.38 70 SER B CA 1
ATOM 1499 C C . SER B 1 70 ? 11.398 3.068 -1.491 1 96.38 70 SER B C 1
ATOM 1501 O O . SER B 1 70 ? 12.469 2.465 -1.633 1 96.38 70 SER B O 1
ATOM 1503 N N . TRP B 1 71 ? 10.258 2.477 -1.417 1 97.56 71 TRP B N 1
ATOM 1504 C CA . TRP B 1 71 ? 10.094 1.064 -1.749 1 97.56 71 TRP B CA 1
ATOM 1505 C C . TRP B 1 71 ? 8.672 0.772 -2.207 1 97.56 71 TRP B C 1
ATOM 1507 O O . TRP B 1 71 ? 7.746 1.53 -1.903 1 97.56 71 TRP B O 1
ATOM 1517 N N . LEU B 1 72 ? 8.562 -0.238 -2.984 1 98.56 72 LEU B N 1
ATOM 1518 C CA . LEU B 1 72 ? 7.305 -0.793 -3.467 1 98.56 72 LEU B CA 1
ATOM 1519 C C . LEU B 1 72 ? 7.113 -2.223 -2.969 1 98.56 72 LEU B C 1
ATOM 1521 O O . LEU B 1 72 ? 8.047 -3.031 -3.018 1 98.56 72 LEU B O 1
ATOM 1525 N N . GLU B 1 73 ? 5.984 -2.455 -2.361 1 98.75 73 GLU B N 1
ATOM 1526 C CA . GLU B 1 73 ? 5.637 -3.797 -1.902 1 98.75 73 GLU B CA 1
ATOM 1527 C C . GLU B 1 73 ? 4.387 -4.312 -2.607 1 98.75 73 GLU B C 1
ATOM 1529 O O . GLU B 1 73 ? 3.383 -3.602 -2.705 1 98.75 73 GLU B O 1
ATOM 1534 N N . ALA B 1 74 ? 4.438 -5.543 -3.094 1 98.75 74 ALA B N 1
ATOM 1535 C CA . ALA B 1 74 ? 3.289 -6.191 -3.719 1 98.75 74 ALA B CA 1
ATOM 1536 C C . ALA B 1 74 ? 3.035 -7.566 -3.107 1 98.75 74 ALA B C 1
ATOM 1538 O O . ALA B 1 74 ? 3.965 -8.359 -2.943 1 98.75 74 ALA B O 1
ATOM 1539 N N . ASP B 1 75 ? 1.806 -7.773 -2.705 1 98.75 75 ASP B N 1
ATOM 1540 C CA . ASP B 1 75 ? 1.383 -9.141 -2.416 1 98.75 75 ASP B CA 1
ATOM 1541 C C . ASP B 1 75 ? 0.953 -9.859 -3.691 1 98.75 75 ASP B C 1
ATOM 1543 O O . ASP B 1 75 ? -0.092 -9.547 -4.266 1 98.75 75 ASP B O 1
ATOM 1547 N N . LEU B 1 76 ? 1.797 -10.789 -4.125 1 98.38 76 LEU B N 1
ATOM 1548 C CA . LEU B 1 76 ? 1.473 -11.625 -5.277 1 98.38 76 LEU B CA 1
ATOM 1549 C C . LEU B 1 76 ? 0.749 -12.898 -4.844 1 98.38 76 LEU B C 1
ATOM 1551 O O . LEU B 1 76 ? 1.209 -13.602 -3.939 1 98.38 76 LEU B O 1
ATOM 1555 N N . VAL B 1 77 ? -0.363 -13.164 -5.508 1 96.88 77 VAL B N 1
ATOM 1556 C CA . VAL B 1 77 ? -1.129 -14.359 -5.18 1 96.88 77 VAL B CA 1
ATOM 1557 C C . VAL B 1 77 ? -1.304 -15.219 -6.434 1 96.88 77 VAL B C 1
ATOM 1559 O O . VAL B 1 77 ? -1.527 -14.688 -7.527 1 96.88 77 VAL B O 1
ATOM 1562 N N . ASP B 1 78 ? -1.158 -16.547 -6.242 1 94.38 78 ASP B N 1
ATOM 1563 C CA . ASP B 1 78 ? -1.299 -17.422 -7.395 1 94.38 78 ASP B CA 1
ATOM 1564 C C . ASP B 1 78 ? -2.344 -18.5 -7.133 1 94.38 78 ASP B C 1
ATOM 1566 O O . ASP B 1 78 ? -2.432 -19.484 -7.875 1 94.38 78 ASP B O 1
ATOM 1570 N N . GLY B 1 79 ? -3.107 -18.406 -6.051 1 91.81 79 GLY B N 1
ATOM 1571 C CA . GLY B 1 79 ? -4.078 -19.422 -5.672 1 91.81 79 GLY B CA 1
ATOM 1572 C C . GLY B 1 79 ? -3.543 -20.391 -4.648 1 91.81 79 GLY B C 1
ATOM 1573 O O . GLY B 1 79 ? -4.301 -20.906 -3.822 1 91.81 79 GLY B O 1
ATOM 1574 N N . SER B 1 80 ? -2.271 -20.641 -4.688 1 93.31 80 SER B N 1
ATOM 1575 C CA . SER B 1 80 ? -1.672 -21.609 -3.77 1 93.31 80 SER B CA 1
ATOM 1576 C C . SER B 1 80 ? -1.124 -20.906 -2.525 1 93.31 80 SER B C 1
ATOM 1578 O O . SER B 1 80 ? -0.919 -21.547 -1.491 1 93.31 80 SER B O 1
ATOM 1580 N N . GLY B 1 81 ? -0.837 -19.625 -2.594 1 95.5 81 GLY B N 1
ATOM 1581 C CA . GLY B 1 81 ? -0.255 -18.859 -1.5 1 95.5 81 GLY B CA 1
ATOM 1582 C C . GLY B 1 81 ? 0.02 -17.406 -1.861 1 95.5 81 GLY B C 1
ATOM 1583 O O . GLY B 1 81 ? -0.454 -16.922 -2.889 1 95.5 81 GLY B O 1
ATOM 1584 N N . THR B 1 82 ? 0.59 -16.781 -0.94 1 98.19 82 THR B N 1
ATOM 1585 C CA . THR B 1 82 ? 0.966 -15.383 -1.11 1 98.19 82 THR B CA 1
ATOM 1586 C C . THR B 1 82 ? 2.482 -15.219 -1.038 1 98.19 82 THR B C 1
ATOM 1588 O O . THR B 1 82 ? 3.137 -15.82 -0.188 1 98.19 82 THR B O 1
ATOM 1591 N N . LEU B 1 83 ? 2.98 -14.43 -1.96 1 98.69 83 LEU B N 1
ATOM 1592 C CA . LEU B 1 83 ? 4.391 -14.055 -2.016 1 98.69 83 LEU B CA 1
ATOM 1593 C C . LEU B 1 83 ? 4.547 -12.539 -1.967 1 98.69 83 LEU B C 1
ATOM 1595 O O . LEU B 1 83 ? 3.977 -11.82 -2.793 1 98.69 83 LEU B O 1
ATOM 1599 N N . VAL B 1 84 ? 5.289 -12.102 -0.97 1 98.88 84 VAL B N 1
ATOM 1600 C CA . VAL B 1 84 ? 5.57 -10.672 -0.874 1 98.88 84 VAL B CA 1
ATOM 1601 C C . VAL B 1 84 ? 6.75 -10.312 -1.779 1 98.88 84 VAL B C 1
ATOM 1603 O O . VAL B 1 84 ? 7.836 -10.875 -1.644 1 98.88 84 VAL B O 1
ATOM 1606 N N . LEU B 1 85 ? 6.48 -9.445 -2.738 1 98.81 85 LEU B N 1
ATOM 1607 C CA . LEU B 1 85 ? 7.516 -8.859 -3.576 1 98.81 85 LEU B CA 1
ATOM 1608 C C . LEU B 1 85 ? 7.938 -7.496 -3.043 1 98.81 85 LEU B C 1
ATOM 1610 O O . LEU B 1 85 ? 7.09 -6.637 -2.783 1 98.81 85 LEU B O 1
ATOM 1614 N N . LEU B 1 86 ? 9.211 -7.348 -2.846 1 98.69 86 LEU B N 1
ATOM 1615 C CA . LEU B 1 86 ? 9.734 -6.086 -2.326 1 98.69 86 LEU B CA 1
ATOM 1616 C C . LEU B 1 86 ? 10.797 -5.512 -3.26 1 98.69 86 LEU B C 1
ATOM 1618 O O . LEU B 1 86 ? 11.805 -6.164 -3.535 1 98.69 86 LEU B O 1
ATOM 1622 N N . TRP B 1 87 ? 10.547 -4.363 -3.865 1 98.38 87 TRP B N 1
ATOM 1623 C CA . TRP B 1 87 ? 11.547 -3.598 -4.609 1 98.38 87 TRP B CA 1
ATOM 1624 C C . TRP B 1 87 ? 12.062 -2.424 -3.781 1 98.38 87 TRP B C 1
ATOM 1626 O O . TRP B 1 87 ? 11.305 -1.504 -3.463 1 98.38 87 TRP B O 1
ATOM 1636 N N . MET B 1 88 ? 13.234 -2.514 -3.471 1 96.94 88 MET B N 1
ATOM 1637 C CA . MET B 1 88 ? 13.875 -1.486 -2.656 1 96.94 88 MET B CA 1
ATOM 1638 C C . MET B 1 88 ? 14.438 -0.369 -3.533 1 96.94 88 MET B C 1
ATOM 1640 O O . MET B 1 88 ? 14.977 -0.63 -4.609 1 96.94 88 MET B O 1
ATOM 1644 N N . GLY B 1 89 ? 14.344 0.81 -3.119 1 95.5 89 GLY B N 1
ATOM 1645 C CA . GLY B 1 89 ? 14.891 1.949 -3.834 1 95.5 89 GLY B CA 1
ATOM 1646 C C . GLY B 1 89 ? 13.992 2.451 -4.945 1 95.5 89 GLY B C 1
ATOM 1647 O O . GLY B 1 89 ? 14.383 3.324 -5.723 1 95.5 89 GLY B O 1
ATOM 1648 N N . ARG B 1 90 ? 12.797 1.862 -5.02 1 93.94 90 ARG B N 1
ATOM 1649 C CA . ARG B 1 90 ? 11.82 2.25 -6.031 1 93.94 90 ARG B CA 1
ATOM 1650 C C . ARG B 1 90 ? 10.453 2.482 -5.41 1 93.94 90 ARG B C 1
ATOM 1652 O O . ARG B 1 90 ? 9.859 1.566 -4.836 1 93.94 90 ARG B O 1
ATOM 1659 N N . GLY B 1 91 ? 9.883 3.66 -5.605 1 93.25 91 GLY B N 1
ATOM 1660 C CA . GLY B 1 91 ? 8.555 3.953 -5.094 1 93.25 91 GLY B CA 1
ATOM 1661 C C . GLY B 1 91 ? 7.453 3.621 -6.082 1 93.25 91 GLY B C 1
ATOM 1662 O O . GLY B 1 91 ? 6.273 3.609 -5.719 1 93.25 91 GLY B O 1
ATOM 1663 N N . THR B 1 92 ? 7.867 3.477 -7.25 1 93.31 92 THR B N 1
ATOM 1664 C CA . THR B 1 92 ? 6.949 3.09 -8.32 1 93.31 92 THR B CA 1
ATOM 1665 C C . THR B 1 92 ? 7.676 2.277 -9.383 1 93.31 92 THR B C 1
ATOM 1667 O O . THR B 1 92 ? 8.883 2.428 -9.57 1 93.31 92 THR B O 1
ATOM 1670 N N . ILE B 1 93 ? 7 1.378 -9.938 1 95.25 93 ILE B N 1
ATOM 1671 C CA . ILE B 1 93 ? 7.457 0.618 -11.102 1 95.25 93 ILE B CA 1
ATOM 1672 C C . ILE B 1 93 ? 6.387 0.651 -12.188 1 95.25 93 ILE B C 1
ATOM 1674 O O . ILE B 1 93 ? 5.258 0.212 -11.977 1 95.25 93 ILE B O 1
ATOM 1678 N N . PRO B 1 94 ? 6.812 1.195 -13.359 1 94.12 94 PRO B N 1
ATOM 1679 C CA . PRO B 1 94 ? 5.816 1.275 -14.43 1 94.12 94 PRO B CA 1
ATOM 1680 C C . PRO B 1 94 ? 5.145 -0.066 -14.711 1 94.12 94 PRO B C 1
ATOM 1682 O O . PRO B 1 94 ? 5.824 -1.085 -14.859 1 94.12 94 PRO B O 1
ATOM 1685 N N . GLY B 1 95 ? 3.83 -0.018 -14.688 1 95.62 95 GLY B N 1
ATOM 1686 C CA . GLY B 1 95 ? 3.059 -1.191 -15.062 1 95.62 95 GLY B CA 1
ATOM 1687 C C . GLY B 1 95 ? 2.676 -2.061 -13.875 1 95.62 95 GLY B C 1
ATOM 1688 O O . GLY B 1 95 ? 1.791 -2.912 -13.984 1 95.62 95 GLY B O 1
ATOM 1689 N N . ILE B 1 96 ? 3.332 -1.916 -12.844 1 96.75 96 ILE B N 1
ATOM 1690 C CA . ILE B 1 96 ? 2.965 -2.689 -11.656 1 96.75 96 ILE B CA 1
ATOM 1691 C C . ILE B 1 96 ? 1.886 -1.947 -10.875 1 96.75 96 ILE B C 1
ATOM 1693 O O . ILE B 1 96 ? 2.152 -0.901 -10.273 1 96.75 96 ILE B O 1
ATOM 1697 N N . THR B 1 97 ? 0.715 -2.457 -10.898 1 96.31 97 THR B N 1
ATOM 1698 C CA . THR B 1 97 ? -0.462 -1.939 -10.211 1 96.31 97 THR B CA 1
ATOM 1699 C C . THR B 1 97 ? -1.231 -3.07 -9.531 1 96.31 97 THR B C 1
ATOM 1701 O O . THR B 1 97 ? -1.061 -4.238 -9.883 1 96.31 97 THR B O 1
ATOM 1704 N N . ALA B 1 98 ? -2.027 -2.709 -8.508 1 96.44 98 ALA B N 1
ATOM 1705 C CA . ALA B 1 98 ? -2.912 -3.719 -7.938 1 96.44 98 ALA B CA 1
ATOM 1706 C C . ALA B 1 98 ? -3.826 -4.316 -9 1 96.44 98 ALA B C 1
ATOM 1708 O O . ALA B 1 98 ? -4.344 -3.598 -9.859 1 96.44 98 ALA B O 1
ATOM 1709 N N . GLY B 1 99 ? -3.986 -5.625 -8.945 1 95.25 99 GLY B N 1
ATOM 1710 C CA . GLY B 1 99 ? -4.812 -6.328 -9.914 1 95.25 99 GLY B CA 1
ATOM 1711 C C . GLY B 1 99 ? -4.027 -6.836 -11.109 1 95.25 99 GLY B C 1
ATOM 1712 O O . GLY B 1 99 ? -4.516 -7.684 -11.867 1 95.25 99 GLY B O 1
ATOM 1713 N N . ARG B 1 100 ? -2.785 -6.426 -11.297 1 96.19 100 ARG B N 1
ATOM 1714 C CA . ARG B 1 100 ? -1.964 -6.781 -12.453 1 96.19 100 ARG B CA 1
ATOM 1715 C C . ARG B 1 100 ? -1.419 -8.195 -12.32 1 96.19 100 ARG B C 1
ATOM 1717 O O . ARG B 1 100 ? -1.019 -8.617 -11.227 1 96.19 100 ARG B O 1
ATOM 1724 N N . ARG B 1 101 ? -1.36 -8.938 -13.414 1 96.38 101 ARG B N 1
ATOM 1725 C CA . ARG B 1 101 ? -0.705 -10.242 -13.453 1 96.38 101 ARG B CA 1
ATOM 1726 C C . ARG B 1 101 ? 0.782 -10.094 -13.766 1 96.38 101 ARG B C 1
ATOM 1728 O O . ARG B 1 101 ? 1.166 -9.32 -14.641 1 96.38 101 ARG B O 1
ATOM 1735 N N . LEU B 1 102 ? 1.572 -10.836 -12.977 1 97.56 102 LEU B N 1
ATOM 1736 C CA . LEU B 1 102 ? 3.021 -10.766 -13.125 1 97.56 102 LEU B CA 1
ATOM 1737 C C . LEU B 1 102 ? 3.631 -12.164 -13.211 1 97.56 102 LEU B C 1
ATOM 1739 O O . LEU B 1 102 ? 3.066 -13.125 -12.68 1 97.56 102 LEU B O 1
ATOM 1743 N N . ARG B 1 103 ? 4.703 -12.234 -13.883 1 97.62 103 ARG B N 1
ATOM 1744 C CA . ARG B 1 103 ? 5.711 -13.281 -13.727 1 97.62 103 ARG B CA 1
ATOM 1745 C C . ARG B 1 103 ? 6.984 -12.727 -13.094 1 97.62 103 ARG B C 1
ATOM 1747 O O . ARG B 1 103 ? 7.531 -11.727 -13.57 1 97.62 103 ARG B O 1
ATOM 1754 N N . VAL B 1 104 ? 7.414 -13.359 -11.953 1 98.19 104 VAL B N 1
ATOM 1755 C CA . VAL B 1 104 ? 8.578 -12.836 -11.25 1 98.19 104 VAL B CA 1
ATOM 1756 C C . VAL B 1 104 ? 9.602 -13.945 -11.039 1 98.19 104 VAL B C 1
ATOM 1758 O O . VAL B 1 104 ? 9.25 -15.125 -10.977 1 98.19 104 VAL B O 1
ATOM 1761 N N . HIS B 1 105 ? 10.812 -13.547 -10.984 1 98 105 HIS B N 1
ATOM 1762 C CA . HIS B 1 105 ? 11.922 -14.469 -10.75 1 98 105 HIS B CA 1
ATOM 1763 C C . HIS B 1 105 ? 12.891 -13.922 -9.711 1 98 105 HIS B C 1
ATOM 1765 O O . HIS B 1 105 ? 13.266 -12.742 -9.766 1 98 105 HIS B O 1
ATOM 1771 N N . GLY B 1 106 ? 13.25 -14.773 -8.805 1 98.19 106 GLY B N 1
ATOM 1772 C CA . GLY B 1 106 ? 14.18 -14.344 -7.773 1 98.19 106 GLY B CA 1
ATOM 1773 C C . GLY B 1 106 ? 14.336 -15.359 -6.652 1 98.19 106 GLY B C 1
ATOM 1774 O O . GLY B 1 106 ?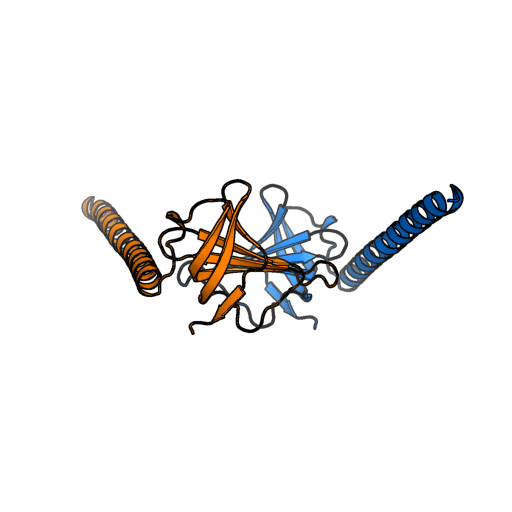 13.812 -16.469 -6.738 1 98.19 106 GLY B O 1
ATOM 1775 N N . LEU B 1 107 ? 15.133 -15.031 -5.648 1 98 107 LEU B N 1
ATOM 1776 C CA . LEU B 1 107 ? 15.367 -15.852 -4.465 1 98 107 LEU B CA 1
ATOM 1777 C C . LEU B 1 107 ? 14.203 -15.742 -3.488 1 98 107 LEU B C 1
ATOM 1779 O O . LEU B 1 107 ? 13.844 -14.641 -3.062 1 98 107 LEU B O 1
ATOM 1783 N N . ILE B 1 108 ? 13.555 -16.797 -3.205 1 97.94 108 ILE B N 1
ATOM 1784 C CA . ILE B 1 108 ? 12.477 -16.766 -2.221 1 97.94 108 ILE B CA 1
ATOM 1785 C C . ILE B 1 108 ? 13.047 -17.047 -0.83 1 97.94 108 ILE B C 1
ATOM 1787 O O . ILE B 1 108 ? 13.914 -17.906 -0.667 1 97.94 108 ILE B O 1
ATOM 1791 N N . SER B 1 109 ? 12.625 -16.281 0.112 1 97.31 109 SER B N 1
ATOM 1792 C CA . SER B 1 109 ? 13.008 -16.438 1.511 1 97.31 109 SER B CA 1
ATOM 1793 C C . SER B 1 109 ? 11.805 -16.297 2.438 1 97.31 109 SER B C 1
ATOM 1795 O O . SER B 1 109 ? 10.719 -15.93 1.995 1 97.31 109 SER B O 1
ATOM 1797 N N . SER B 1 110 ? 11.961 -16.703 3.658 1 95.88 110 SER B N 1
ATOM 1798 C CA . SER B 1 110 ? 10.93 -16.547 4.68 1 95.88 110 SER B CA 1
ATOM 1799 C C . SER B 1 110 ? 11.336 -15.5 5.715 1 95.88 110 SER B C 1
ATOM 1801 O O . SER B 1 110 ? 12.453 -15.523 6.223 1 95.88 110 SER B O 1
ATOM 1803 N N . ARG B 1 111 ? 10.445 -14.578 5.883 1 94.12 111 ARG B N 1
ATOM 1804 C CA . ARG B 1 111 ? 10.656 -13.531 6.879 1 94.12 111 ARG B CA 1
ATOM 1805 C C . ARG B 1 111 ? 9.398 -13.336 7.73 1 94.12 111 ARG B C 1
ATOM 1807 O O . ARG B 1 111 ? 8.352 -12.938 7.219 1 94.12 111 ARG B O 1
ATOM 1814 N N . ASP B 1 112 ? 9.531 -13.664 9.086 1 93.62 112 ASP B N 1
ATOM 1815 C CA . ASP B 1 112 ? 8.414 -13.5 10.008 1 93.62 112 ASP B CA 1
ATOM 1816 C C . ASP B 1 112 ? 7.188 -14.281 9.531 1 93.62 112 ASP B C 1
ATOM 1818 O O . ASP B 1 112 ? 6.074 -13.75 9.516 1 93.62 112 ASP B O 1
ATOM 1822 N N . GLY B 1 113 ? 7.383 -15.406 8.953 1 94 113 GLY B N 1
ATOM 1823 C CA . GLY B 1 113 ? 6.309 -16.297 8.531 1 94 113 GLY B CA 1
ATOM 1824 C C . GLY B 1 113 ? 5.766 -15.961 7.156 1 94 113 GLY B C 1
ATOM 1825 O O . GLY B 1 113 ? 4.844 -16.625 6.672 1 94 113 GLY B O 1
ATOM 1826 N N . ARG B 1 114 ? 6.328 -14.977 6.527 1 97 114 ARG B N 1
ATOM 1827 C CA . ARG B 1 114 ? 5.898 -14.594 5.184 1 97 114 ARG B CA 1
ATOM 1828 C C . ARG B 1 114 ? 6.938 -14.992 4.141 1 97 114 ARG B C 1
ATOM 1830 O O . ARG B 1 114 ? 8.141 -14.922 4.402 1 97 114 ARG B O 1
ATOM 1837 N N . ARG B 1 115 ? 6.461 -15.422 2.982 1 98.31 115 ARG B N 1
ATOM 1838 C CA . ARG B 1 115 ? 7.344 -15.648 1.843 1 98.31 115 ARG B CA 1
ATOM 1839 C C . ARG B 1 115 ? 7.637 -14.344 1.112 1 98.31 115 ARG B C 1
ATOM 1841 O O . ARG B 1 115 ? 6.719 -13.578 0.802 1 98.31 115 ARG B O 1
ATOM 1848 N N . VAL B 1 116 ? 9 -14.133 0.873 1 98.75 116 VAL B N 1
ATOM 1849 C CA . VAL B 1 116 ? 9.375 -12.828 0.356 1 98.75 116 VAL B CA 1
ATOM 1850 C C . VAL B 1 116 ? 10.398 -12.992 -0.77 1 98.75 116 VAL B C 1
ATOM 1852 O O . VAL B 1 116 ? 11.195 -13.93 -0.759 1 98.75 116 VAL B O 1
ATOM 1855 N N . MET B 1 117 ? 10.328 -12.164 -1.783 1 98.69 117 MET B N 1
ATOM 1856 C CA . MET B 1 117 ? 11.344 -11.969 -2.809 1 98.69 117 MET B CA 1
ATOM 1857 C C . MET B 1 117 ? 11.797 -10.516 -2.857 1 98.69 117 MET B C 1
ATOM 1859 O O . MET B 1 117 ? 10.977 -9.602 -2.975 1 98.69 117 MET B O 1
ATOM 1863 N N . TYR B 1 118 ? 13.102 -10.312 -2.686 1 98.25 118 TYR B N 1
ATOM 1864 C CA . TYR B 1 118 ? 13.664 -8.969 -2.762 1 98.25 118 TYR B CA 1
ATOM 1865 C C . TYR B 1 118 ? 14.172 -8.672 -4.164 1 98.25 118 TYR B C 1
ATOM 1867 O O . TYR B 1 118 ? 14.898 -9.477 -4.75 1 98.25 118 TYR B O 1
ATOM 1875 N N . ASN B 1 119 ? 13.734 -7.539 -4.707 1 98.12 119 ASN B N 1
ATOM 1876 C CA . ASN B 1 119 ? 14.156 -6.98 -5.992 1 98.12 119 ASN B CA 1
ATOM 1877 C C . ASN B 1 119 ? 14.094 -8.023 -7.102 1 98.12 119 ASN B C 1
ATOM 1879 O O . ASN B 1 119 ? 15.07 -8.227 -7.828 1 98.12 119 ASN B O 1
ATOM 1883 N N . PRO B 1 120 ? 13.016 -8.688 -7.207 1 98.31 120 PRO B N 1
ATOM 1884 C CA . PRO B 1 120 ? 12.906 -9.695 -8.266 1 98.31 120 PRO B CA 1
ATOM 1885 C C . PRO B 1 120 ? 12.898 -9.086 -9.664 1 98.31 120 PRO B C 1
ATOM 1887 O O . PRO B 1 120 ? 12.5 -7.93 -9.836 1 98.31 120 PRO B O 1
ATOM 1890 N N . SER B 1 121 ? 13.422 -9.852 -10.625 1 97.44 121 SER B N 1
ATOM 1891 C CA . SER B 1 121 ? 13.086 -9.523 -12.008 1 97.44 121 SER B CA 1
ATOM 1892 C C . SER B 1 121 ? 11.609 -9.805 -12.289 1 97.44 121 SER B C 1
ATOM 1894 O O . SER B 1 121 ? 10.984 -10.609 -11.602 1 97.44 121 SER B O 1
ATOM 1896 N N . TYR B 1 122 ? 11.039 -9.055 -13.18 1 97.56 122 TYR B N 1
ATOM 1897 C CA . TYR B 1 122 ? 9.609 -9.234 -13.406 1 97.56 122 TYR B CA 1
ATOM 1898 C C . TYR B 1 122 ? 9.273 -9.062 -14.883 1 97.56 122 TYR B C 1
ATOM 1900 O O . TYR B 1 122 ? 10.039 -8.453 -15.641 1 97.56 122 TYR B O 1
ATOM 1908 N N . GLU B 1 123 ? 8.156 -9.625 -15.281 1 96.62 123 GLU B N 1
ATOM 1909 C CA . GLU B 1 123 ? 7.465 -9.445 -16.547 1 96.62 123 GLU B CA 1
ATOM 1910 C C . GLU B 1 123 ? 5.984 -9.148 -16.344 1 96.62 123 GLU B C 1
ATOM 1912 O O . GLU B 1 123 ? 5.34 -9.773 -15.492 1 96.62 123 GLU B O 1
ATOM 1917 N N . LEU B 1 124 ? 5.5 -8.18 -17.109 1 96.75 124 LEU B N 1
ATOM 1918 C CA . LEU B 1 124 ? 4.07 -7.887 -17.078 1 96.75 124 LEU B CA 1
ATOM 1919 C C . LEU B 1 124 ? 3.309 -8.836 -18 1 96.75 124 LEU B C 1
ATOM 1921 O O . LEU B 1 124 ? 3.701 -9.039 -19.156 1 96.75 124 LEU B O 1
ATOM 1925 N N . LEU B 1 125 ? 2.252 -9.57 -17.594 1 92.56 125 LEU B N 1
ATOM 1926 C CA . LEU B 1 125 ? 1.532 -10.555 -18.391 1 92.56 125 LEU B CA 1
ATOM 1927 C C . LEU B 1 125 ? 0.177 -10.016 -18.828 1 92.56 125 LEU B C 1
ATOM 1929 O O . LEU B 1 125 ? -0.547 -10.68 -19.578 1 92.56 125 LEU B O 1
ATOM 1933 N N . GLY B 1 126 ? -0.208 -8.75 -18.75 1 80.12 126 GLY B N 1
ATOM 1934 C CA . GLY B 1 126 ? -1.446 -8.117 -19.172 1 80.12 126 GLY B CA 1
ATOM 1935 C C . GLY B 1 126 ? -1.629 -6.723 -18.609 1 80.12 126 GLY B C 1
ATOM 1936 O O . GLY B 1 126 ? -0.903 -6.309 -17.703 1 80.12 126 GLY B O 1
#

Sequence (252 aa):
MSLGSALAESAVGRWLRRLLRSNEELVSEELVTQAVKSGATPIAEARDRTRVTVQGTVAILTINPQKRHSWLEADLVDGSGTLVLLWMGRGTIPGITAGRRLRVHGLISSRDGRRVMYNPSYELLGMSLGSALAESAVGRWLRRLLRSNEELVSEELVTQAVKSGATPIAEARDRTRVTVQGTVAILTINPQKRHSWLEADLVDGSGTLVLLWMGRGTIPGITAGRRLRVHGLISSRDGRRVMYNPSYELLG